Protein AF-A0AAP0HWG1-F1 (afdb_monomer_lite)

Organism: NCBI:txid152371

pLDDT: mean 72.25, std 19.44, range [25.05, 91.0]

Structure (mmCIF, N/CA/C/O backbone):
data_AF-A0AAP0HWG1-F1
#
_entry.id   AF-A0AAP0HWG1-F1
#
loop_
_atom_site.group_PDB
_atom_site.id
_atom_site.type_symbol
_atom_site.label_atom_id
_atom_site.label_alt_id
_atom_site.label_comp_id
_atom_site.label_asym_id
_atom_site.label_entity_id
_atom_site.label_seq_id
_atom_site.pdbx_PDB_ins_code
_atom_site.Cartn_x
_atom_site.Cartn_y
_atom_site.Cartn_z
_atom_site.occupancy
_atom_site.B_iso_or_equiv
_atom_site.auth_seq_id
_atom_site.auth_comp_id
_atom_site.auth_asym_id
_atom_site.auth_atom_id
_atom_site.pdbx_PDB_model_num
ATOM 1 N N . MET A 1 1 ? -5.518 18.482 -43.378 1.00 32.44 1 MET A N 1
ATOM 2 C CA . MET A 1 1 ? -6.848 19.112 -43.244 1.00 32.44 1 MET A CA 1
ATOM 3 C C . MET A 1 1 ? -7.297 18.935 -41.802 1.00 32.44 1 MET A C 1
ATOM 5 O O . MET A 1 1 ? -7.211 17.812 -41.329 1.00 32.44 1 MET A O 1
ATOM 9 N N . SER A 1 2 ? -7.656 20.052 -41.143 1.00 28.44 2 SER A N 1
ATOM 10 C CA . SER A 1 2 ? -8.287 20.212 -39.807 1.00 28.44 2 SER A CA 1
ATOM 11 C C . SER A 1 2 ? -7.604 19.493 -38.631 1.00 28.44 2 SER A C 1
ATOM 13 O O . SER A 1 2 ? -7.698 18.280 -38.532 1.00 28.44 2 SER A O 1
ATOM 15 N N . SER A 1 3 ? -6.875 20.102 -37.688 1.00 30.06 3 SER A N 1
ATOM 16 C CA . SER A 1 3 ? -7.046 21.354 -36.925 1.00 30.06 3 SER A CA 1
ATOM 17 C C . SER A 1 3 ? -8.439 21.543 -36.316 1.00 30.06 3 SER A C 1
ATOM 19 O O . SER A 1 3 ? -9.344 22.074 -36.959 1.00 30.06 3 SER A O 1
ATOM 21 N N . THR A 1 4 ? -8.581 21.191 -35.039 1.00 32.03 4 THR A N 1
ATOM 22 C CA . THR A 1 4 ? -9.574 21.795 -34.142 1.00 32.03 4 THR A CA 1
ATOM 23 C C . THR A 1 4 ? -8.936 21.906 -32.764 1.00 32.03 4 THR A C 1
ATOM 25 O O . THR A 1 4 ? -8.527 20.909 -32.175 1.00 32.03 4 THR A O 1
ATOM 28 N N . GLY A 1 5 ? -8.736 23.145 -32.323 1.00 26.69 5 GLY A N 1
ATOM 29 C CA . GLY A 1 5 ? -8.115 23.470 -31.049 1.00 26.69 5 GLY A CA 1
ATOM 30 C C . GLY A 1 5 ? -9.124 23.540 -29.909 1.00 26.69 5 GLY A C 1
ATOM 31 O O . GLY A 1 5 ? -10.307 23.788 -30.122 1.00 26.69 5 GLY A O 1
ATOM 32 N N . CYS A 1 6 ? -8.608 23.418 -28.690 1.00 27.81 6 CYS A N 1
ATOM 33 C CA . CYS A 1 6 ? -9.186 24.058 -27.517 1.00 27.81 6 CYS A CA 1
ATOM 34 C C . CYS A 1 6 ? -8.194 25.126 -27.062 1.00 27.81 6 CYS A C 1
ATOM 36 O O . CYS A 1 6 ? -7.057 24.822 -26.703 1.00 27.81 6 CYS A O 1
ATOM 38 N N . GLY A 1 7 ? -8.623 26.382 -27.161 1.00 26.72 7 GLY A N 1
ATOM 39 C CA . GLY A 1 7 ? -7.889 27.538 -26.675 1.00 26.72 7 GLY A CA 1
ATOM 40 C C . GLY A 1 7 ? -7.969 27.666 -25.157 1.00 26.72 7 GLY A C 1
ATOM 41 O O . GLY A 1 7 ? -8.932 27.239 -24.524 1.00 26.72 7 GLY A O 1
ATOM 42 N N . GLY A 1 8 ? -6.953 28.313 -24.597 1.00 27.55 8 GLY A N 1
ATOM 43 C CA . GLY A 1 8 ? -6.927 28.766 -23.217 1.00 27.55 8 GLY A CA 1
ATOM 44 C C . GLY A 1 8 ? -5.897 29.877 -23.059 1.00 27.55 8 GLY A C 1
ATOM 45 O O . GLY A 1 8 ? -4.712 29.593 -22.975 1.00 27.55 8 GLY A O 1
ATOM 46 N N . GLY A 1 9 ? -6.391 31.120 -23.067 1.00 26.33 9 GLY A N 1
ATOM 47 C CA . GLY A 1 9 ? -5.898 32.266 -22.292 1.00 26.33 9 GLY A CA 1
ATOM 48 C C . GLY A 1 9 ? -4.435 32.685 -22.440 1.00 26.33 9 GLY A C 1
ATOM 49 O O . GLY A 1 9 ? -3.542 32.085 -21.855 1.00 26.33 9 GLY A O 1
ATOM 50 N N . GLY A 1 10 ? -4.215 33.804 -23.131 1.00 27.45 10 GLY A N 1
ATOM 51 C CA . GLY A 1 10 ? -2.968 34.558 -23.041 1.00 27.45 10 GLY A CA 1
ATOM 52 C C . GLY A 1 10 ? -2.818 35.327 -21.723 1.00 27.45 10 GLY A C 1
ATOM 53 O O . GLY A 1 10 ? -3.787 35.562 -21.005 1.00 27.45 10 GLY A O 1
ATOM 54 N N . GLY A 1 11 ? -1.588 35.782 -21.479 1.00 26.83 11 GLY A N 1
ATOM 55 C CA . GLY A 1 11 ? -1.265 36.833 -20.514 1.00 26.83 11 GLY A CA 1
ATOM 56 C C . GLY A 1 11 ? -0.217 36.420 -19.484 1.00 26.83 11 GLY A C 1
ATOM 57 O O . GLY A 1 11 ? -0.523 35.695 -18.547 1.00 26.83 11 GLY A O 1
ATOM 58 N N . GLY A 1 12 ? 1.005 36.938 -19.632 1.00 25.05 12 GLY A N 1
ATOM 59 C CA . GLY A 1 12 ? 2.007 36.927 -18.564 1.00 25.05 12 GLY A CA 1
ATOM 60 C C . GLY A 1 12 ? 3.436 36.741 -19.055 1.00 25.05 12 GLY A C 1
ATOM 61 O O . GLY A 1 12 ? 4.010 35.670 -18.896 1.00 25.05 12 GLY A O 1
ATOM 62 N N . GLY A 1 13 ? 4.027 37.788 -19.636 1.00 33.66 13 GLY A N 1
ATOM 63 C CA . GLY A 1 13 ? 5.483 37.893 -19.685 1.00 33.66 13 GLY A CA 1
ATOM 64 C C . GLY A 1 13 ? 6.036 38.012 -18.263 1.00 33.66 13 GLY A C 1
ATOM 65 O O . GLY A 1 13 ? 5.499 38.770 -17.458 1.00 33.66 13 GLY A O 1
ATOM 66 N N . GLY A 1 14 ? 7.097 37.269 -17.951 1.00 27.52 14 GLY A N 1
ATOM 67 C CA . GLY A 1 14 ? 7.774 37.380 -16.662 1.00 27.52 14 GLY A CA 1
ATOM 68 C C . GLY A 1 14 ? 8.779 36.261 -16.413 1.00 27.52 14 GLY A C 1
ATOM 69 O O . GLY A 1 14 ? 8.391 35.160 -16.053 1.00 27.52 14 GLY A O 1
ATOM 70 N N . GLY A 1 15 ? 10.068 36.579 -16.570 1.00 28.84 15 GLY A N 1
ATOM 71 C CA . GLY A 1 15 ? 11.185 35.879 -15.927 1.00 28.84 15 GLY A CA 1
ATOM 72 C C . GLY A 1 15 ? 11.525 34.487 -16.463 1.00 28.84 15 GLY A C 1
ATOM 73 O O . GLY A 1 15 ? 10.947 33.489 -16.046 1.00 28.84 15 GLY A O 1
ATOM 74 N N . GLY A 1 16 ? 12.562 34.404 -17.301 1.00 32.03 16 GLY A N 1
ATOM 75 C CA . GLY A 1 16 ? 13.284 33.155 -17.558 1.00 32.03 16 GLY A CA 1
ATOM 76 C C . GLY A 1 16 ? 14.047 32.712 -16.308 1.00 32.03 16 GLY A C 1
ATOM 77 O O . GLY A 1 16 ? 15.247 32.934 -16.202 1.00 32.03 16 GLY A O 1
ATOM 78 N N . GLY A 1 17 ? 13.335 32.156 -15.332 1.00 35.41 17 GLY A N 1
ATOM 79 C CA . GLY A 1 17 ? 13.920 31.401 -14.234 1.00 35.41 17 GLY A CA 1
ATOM 80 C C . GLY A 1 17 ? 13.911 29.923 -14.599 1.00 35.41 17 GLY A C 1
ATOM 81 O O . GLY A 1 17 ? 12.851 29.381 -14.911 1.00 35.41 17 GLY A O 1
ATOM 82 N N . ASP A 1 18 ? 15.074 29.274 -14.564 1.00 51.12 18 ASP A N 1
ATOM 83 C CA . ASP A 1 18 ? 15.188 27.824 -14.719 1.00 51.12 18 ASP A CA 1
ATOM 84 C C . ASP A 1 18 ? 14.382 27.125 -13.607 1.00 51.12 18 ASP A C 1
ATOM 86 O O . ASP A 1 18 ? 14.825 26.986 -12.466 1.00 51.12 18 ASP A O 1
ATOM 90 N N . GLY A 1 19 ? 13.150 26.724 -13.925 1.00 48.38 19 GLY A N 1
ATOM 91 C CA . GLY A 1 19 ? 12.267 26.010 -13.010 1.00 48.38 19 GLY A CA 1
ATOM 92 C C . GLY A 1 19 ? 12.757 24.581 -12.779 1.00 48.38 19 GLY A C 1
ATOM 93 O O . GLY A 1 19 ? 12.851 23.784 -13.712 1.00 48.38 19 GLY A O 1
ATOM 94 N N . VAL A 1 20 ? 13.049 24.235 -11.525 1.00 52.72 20 VAL A N 1
ATOM 95 C CA . VAL A 1 20 ? 13.543 22.909 -11.130 1.00 52.72 20 VAL A CA 1
ATOM 96 C C . VAL A 1 20 ? 12.402 22.051 -10.581 1.00 52.72 20 VAL A C 1
ATOM 98 O O . VAL A 1 20 ? 11.775 22.407 -9.586 1.00 52.72 20 VAL A O 1
ATOM 101 N N . ALA A 1 21 ? 12.171 20.878 -11.178 1.00 50.50 21 ALA A N 1
ATOM 102 C CA . ALA A 1 21 ? 11.226 19.876 -10.679 1.00 50.50 21 ALA A CA 1
ATOM 103 C C . ALA A 1 21 ? 11.964 18.601 -10.235 1.00 50.50 21 ALA A C 1
ATOM 105 O O . ALA A 1 21 ? 12.745 18.030 -10.992 1.00 50.50 21 ALA A O 1
ATOM 106 N N . VAL A 1 22 ? 11.708 18.123 -9.013 1.00 49.91 22 VAL A N 1
ATOM 107 C CA . VAL A 1 22 ? 12.252 16.855 -8.488 1.00 49.91 22 VAL A CA 1
ATOM 108 C C . VAL A 1 22 ? 11.099 15.865 -8.308 1.00 49.91 22 VAL A C 1
ATOM 110 O O . VAL A 1 22 ? 10.117 16.191 -7.646 1.00 49.91 22 VAL A O 1
ATOM 113 N N . SER A 1 23 ? 11.198 14.656 -8.879 1.00 51.47 23 SER A N 1
ATOM 114 C CA . SER A 1 23 ? 10.157 13.618 -8.763 1.00 51.47 23 SER A CA 1
ATOM 115 C C . SER A 1 23 ? 10.731 12.253 -8.383 1.00 51.47 23 SER A C 1
ATOM 117 O O . SER A 1 23 ? 11.840 11.907 -8.788 1.00 51.47 23 SER A O 1
ATOM 119 N N . ALA A 1 24 ? 9.969 11.476 -7.606 1.00 50.44 24 ALA A N 1
ATOM 120 C CA . ALA A 1 24 ? 10.449 10.234 -6.998 1.00 50.44 24 ALA A CA 1
ATOM 121 C C . ALA A 1 24 ? 10.144 8.947 -7.788 1.00 50.44 24 ALA A C 1
ATOM 123 O O . ALA A 1 24 ? 10.704 7.911 -7.443 1.00 50.44 24 ALA A O 1
ATOM 124 N N . ALA A 1 25 ? 9.292 8.954 -8.821 1.00 47.59 25 ALA A N 1
ATOM 125 C CA . ALA A 1 25 ? 9.003 7.707 -9.553 1.00 47.59 25 ALA A CA 1
ATOM 126 C C . ALA A 1 25 ? 8.235 7.852 -10.875 1.00 47.59 25 ALA A C 1
ATOM 128 O O . ALA A 1 25 ? 8.352 6.978 -11.728 1.00 47.59 25 ALA A O 1
ATOM 129 N N . ALA A 1 26 ? 7.444 8.905 -11.079 1.00 42.53 26 ALA A N 1
ATOM 130 C CA . ALA A 1 26 ? 6.341 8.839 -12.039 1.00 42.53 26 ALA A CA 1
ATOM 131 C C . ALA A 1 26 ? 6.544 9.658 -13.325 1.00 42.53 26 ALA A C 1
ATOM 133 O O . ALA A 1 26 ? 5.581 10.222 -13.822 1.00 42.53 26 ALA A O 1
ATOM 134 N N . SER A 1 27 ? 7.747 9.666 -13.917 1.00 44.81 27 SER A N 1
ATOM 135 C CA . SER A 1 27 ? 8.047 10.222 -15.267 1.00 44.81 27 SER A CA 1
ATOM 136 C C . SER A 1 27 ? 8.753 11.584 -15.357 1.00 44.81 27 SER A C 1
ATOM 138 O O . SER A 1 27 ? 8.777 12.158 -16.442 1.00 44.81 27 SER A O 1
ATOM 140 N N . ALA A 1 28 ? 9.395 12.092 -14.301 1.00 45.09 28 ALA A N 1
ATOM 141 C CA . ALA A 1 28 ? 10.286 13.254 -14.434 1.00 45.09 28 ALA A CA 1
ATOM 142 C C . ALA A 1 28 ? 11.690 12.961 -13.890 1.00 45.09 28 ALA A C 1
ATOM 144 O O . ALA A 1 28 ? 11.840 12.360 -12.824 1.00 45.09 28 ALA A O 1
ATOM 145 N N . ALA A 1 29 ? 12.710 13.377 -14.646 1.00 46.28 29 ALA A N 1
ATOM 146 C CA . ALA A 1 29 ? 14.109 13.294 -14.249 1.00 46.28 29 ALA A CA 1
ATOM 147 C C . ALA A 1 29 ? 14.324 14.041 -12.921 1.00 46.28 29 ALA A C 1
ATOM 149 O O . ALA A 1 29 ? 13.938 15.197 -12.780 1.00 46.28 29 ALA A O 1
ATOM 150 N N . SER A 1 30 ? 14.919 13.369 -11.938 1.00 53.50 30 SER A N 1
ATOM 151 C CA . SER A 1 30 ? 15.377 13.978 -10.687 1.00 53.50 30 SER A CA 1
ATOM 152 C C . SER A 1 30 ? 16.413 15.062 -10.998 1.00 53.50 30 SER A C 1
ATOM 154 O O . SER A 1 30 ? 17.296 14.822 -11.806 1.00 53.50 30 SER A O 1
ATOM 156 N N . VAL A 1 31 ? 16.350 16.251 -10.399 1.00 54.19 31 VAL A N 1
ATOM 157 C CA . VAL A 1 31 ? 17.323 17.328 -10.674 1.00 54.19 31 VAL A CA 1
ATOM 158 C C . VAL A 1 31 ? 18.454 17.322 -9.652 1.00 54.19 31 VAL A C 1
ATOM 160 O O . VAL A 1 31 ? 18.232 17.104 -8.460 1.00 54.19 31 VAL A O 1
ATOM 163 N N . ASN A 1 32 ? 19.687 17.523 -10.118 1.00 48.22 32 ASN A N 1
ATOM 164 C CA . ASN A 1 32 ? 20.869 17.538 -9.268 1.00 48.22 32 ASN A CA 1
ATOM 165 C C . ASN A 1 32 ? 20.942 18.887 -8.539 1.00 48.22 32 ASN A C 1
ATOM 167 O O . ASN A 1 32 ? 20.938 19.950 -9.159 1.00 48.22 32 ASN A O 1
ATOM 171 N N . ARG A 1 33 ? 21.021 18.823 -7.205 1.00 42.00 33 ARG A N 1
ATOM 172 C CA . ARG A 1 33 ? 20.987 19.977 -6.296 1.00 42.00 33 ARG A CA 1
ATOM 173 C C . ARG A 1 33 ? 22.123 20.979 -6.532 1.00 42.00 33 ARG A C 1
ATOM 175 O O . ARG A 1 33 ? 21.968 22.139 -6.182 1.00 42.00 33 ARG A O 1
ATOM 182 N N . TRP A 1 34 ? 23.239 20.548 -7.119 1.00 42.03 34 TRP A N 1
ATOM 183 C CA . TRP A 1 34 ? 24.440 21.376 -7.277 1.00 42.03 34 TRP A CA 1
ATOM 184 C C . TRP A 1 34 ? 24.515 22.141 -8.596 1.00 42.03 34 TRP A C 1
ATOM 186 O O . TRP A 1 34 ? 25.191 23.159 -8.668 1.00 42.03 34 TRP A O 1
ATOM 196 N N . ASN A 1 35 ? 23.857 21.653 -9.648 1.00 48.66 35 ASN A N 1
ATOM 197 C CA . ASN A 1 35 ? 23.962 22.248 -10.982 1.00 48.66 35 ASN A CA 1
ATOM 198 C C . ASN A 1 35 ? 22.606 22.550 -11.633 1.00 48.66 35 ASN A C 1
ATOM 200 O O . ASN A 1 35 ? 22.585 22.998 -12.775 1.00 48.66 35 ASN A O 1
ATOM 204 N N . GLY A 1 36 ? 21.489 22.270 -10.950 1.00 49.12 36 GLY A N 1
ATOM 205 C CA . GLY A 1 36 ? 20.140 22.531 -11.459 1.00 49.12 36 GLY A CA 1
ATOM 206 C C . GLY A 1 36 ? 19.750 21.682 -12.673 1.00 49.12 36 GLY A C 1
ATOM 207 O O . GLY A 1 36 ? 18.695 21.908 -13.259 1.00 49.12 36 GLY A O 1
ATOM 208 N N . ARG A 1 37 ? 20.562 20.686 -13.066 1.00 51.84 37 ARG A N 1
ATOM 209 C CA . ARG A 1 37 ? 20.327 19.892 -14.281 1.00 51.84 37 ARG A CA 1
ATOM 210 C C . ARG A 1 37 ? 19.547 18.605 -13.994 1.00 51.84 37 ARG A C 1
ATOM 212 O O . ARG A 1 37 ? 19.846 17.920 -13.009 1.00 51.84 37 ARG A O 1
ATOM 219 N N . PRO A 1 38 ? 18.598 18.223 -14.868 1.00 52.47 38 PRO A N 1
ATOM 220 C CA . PRO A 1 38 ? 17.900 16.946 -14.770 1.00 52.47 38 PRO A CA 1
ATOM 221 C C . PRO A 1 38 ? 18.874 15.774 -14.975 1.00 52.47 38 PRO A C 1
ATOM 223 O O . PRO A 1 38 ? 19.583 15.697 -15.980 1.00 52.47 38 PRO A O 1
ATOM 226 N N . TYR A 1 39 ? 18.899 14.847 -14.019 1.00 55.47 39 TYR A N 1
ATOM 227 C CA . TYR A 1 39 ? 19.618 13.578 -14.074 1.00 55.47 39 TYR A CA 1
ATOM 228 C C . TYR A 1 39 ? 18.648 12.400 -13.960 1.00 55.47 39 TYR A C 1
ATOM 230 O O . TYR A 1 39 ? 17.625 12.448 -13.275 1.00 55.47 39 TYR A O 1
ATOM 238 N N . SER A 1 40 ? 18.982 11.292 -14.614 1.00 52.78 40 SER A N 1
ATOM 239 C CA . SER A 1 40 ? 18.278 10.035 -14.382 1.00 52.78 40 SER A CA 1
ATOM 240 C C . SER A 1 40 ? 18.927 9.311 -13.210 1.00 52.78 40 SER A C 1
ATOM 242 O O . SER A 1 40 ? 20.038 8.797 -13.342 1.00 52.78 40 SER A O 1
ATOM 244 N N . GLN A 1 41 ? 18.228 9.227 -12.077 1.00 59.38 41 GLN A N 1
ATOM 245 C CA . GLN A 1 41 ? 18.652 8.382 -10.963 1.00 59.38 41 GLN A CA 1
ATOM 246 C C . GLN A 1 41 ? 18.696 6.910 -11.400 1.00 59.38 41 GLN A C 1
ATOM 248 O O . GLN A 1 41 ? 17.752 6.419 -12.015 1.00 59.38 41 GLN A O 1
ATOM 253 N N . THR A 1 42 ? 19.771 6.192 -11.084 1.00 55.19 42 THR A N 1
ATOM 254 C CA . THR A 1 42 ? 19.965 4.773 -11.454 1.00 55.19 42 THR A CA 1
ATOM 255 C C . THR A 1 42 ? 18.930 3.846 -10.816 1.00 55.19 42 THR A C 1
ATOM 257 O O . THR A 1 42 ? 18.700 2.742 -11.294 1.00 55.19 42 THR A O 1
ATOM 260 N N . TYR A 1 43 ? 18.278 4.305 -9.751 1.00 56.91 43 TYR A N 1
ATOM 261 C CA . TYR A 1 43 ? 17.444 3.483 -8.895 1.00 56.91 43 TYR A CA 1
ATOM 262 C C . TYR A 1 43 ? 15.981 3.919 -8.910 1.00 56.91 43 TYR A C 1
ATOM 264 O O . TYR A 1 43 ? 15.650 5.091 -9.114 1.00 56.91 43 TYR A O 1
ATOM 272 N N . HIS A 1 44 ? 15.101 2.957 -8.659 1.00 59.03 44 HIS A N 1
ATOM 273 C CA . HIS A 1 44 ? 13.692 3.181 -8.376 1.00 59.03 44 HIS A CA 1
ATOM 274 C C . HIS A 1 44 ? 13.221 2.231 -7.278 1.00 59.03 44 HIS A C 1
ATOM 276 O O . HIS A 1 44 ? 13.838 1.195 -7.028 1.00 59.03 44 HIS A O 1
ATOM 282 N N . LYS A 1 45 ? 12.146 2.606 -6.584 1.00 61.78 45 LYS A N 1
ATOM 283 C CA . LYS A 1 45 ? 11.518 1.728 -5.598 1.00 61.78 45 LYS A CA 1
ATOM 284 C C . LYS A 1 45 ? 10.634 0.735 -6.340 1.00 61.78 45 LYS A C 1
ATOM 286 O O . LYS A 1 45 ? 9.737 1.150 -7.067 1.00 61.78 45 LYS A O 1
ATOM 291 N N . ILE A 1 46 ? 10.900 -0.549 -6.147 1.00 59.00 46 ILE A N 1
ATOM 292 C CA . ILE A 1 46 ? 10.102 -1.648 -6.685 1.00 59.00 46 ILE A CA 1
ATOM 293 C C . ILE A 1 46 ? 9.656 -2.520 -5.515 1.00 59.00 46 ILE A C 1
ATOM 295 O O . ILE A 1 46 ? 10.422 -2.741 -4.576 1.00 59.00 46 ILE A O 1
ATOM 299 N N . SER A 1 47 ? 8.430 -3.040 -5.573 1.00 57.44 47 SER A N 1
ATOM 300 C CA . SER A 1 47 ? 8.027 -4.132 -4.686 1.00 57.44 47 SER A CA 1
ATOM 301 C C . SER A 1 47 ? 8.775 -5.402 -5.080 1.00 57.44 47 SER A C 1
ATOM 303 O O . SER A 1 47 ? 8.587 -5.927 -6.176 1.00 57.44 47 SER A O 1
ATOM 305 N N . HIS A 1 48 ? 9.654 -5.873 -4.205 1.00 64.06 48 HIS A N 1
ATOM 306 C CA . HIS A 1 48 ? 10.392 -7.110 -4.382 1.00 64.06 48 HIS A CA 1
ATOM 307 C C . HIS A 1 48 ? 9.865 -8.164 -3.407 1.00 64.06 48 HIS A C 1
ATOM 309 O O . HIS A 1 48 ? 9.816 -7.952 -2.187 1.00 64.06 48 HIS A O 1
ATOM 315 N N . LYS A 1 49 ? 9.471 -9.313 -3.960 1.00 52.09 49 LYS A N 1
ATOM 316 C CA . LYS A 1 49 ? 9.131 -10.516 -3.204 1.00 52.09 49 LYS A CA 1
ATOM 317 C C . LYS A 1 49 ? 10.424 -11.157 -2.698 1.00 52.09 49 LYS A C 1
ATOM 319 O O . LYS A 1 49 ? 11.276 -11.535 -3.497 1.00 52.09 49 LYS A O 1
ATOM 324 N N . ARG A 1 50 ? 10.584 -11.264 -1.376 1.00 56.75 50 ARG A N 1
ATOM 325 C CA . ARG A 1 50 ? 11.704 -12.010 -0.784 1.00 56.75 50 ARG A CA 1
ATOM 326 C C . ARG A 1 50 ? 11.480 -13.510 -0.972 1.00 56.75 50 ARG A C 1
ATOM 328 O O . ARG A 1 50 ? 10.390 -14.005 -0.711 1.00 56.75 50 ARG A O 1
ATOM 335 N N . THR A 1 51 ? 12.527 -14.232 -1.362 1.00 54.56 51 THR A N 1
ATOM 336 C CA . THR A 1 51 ? 12.496 -15.698 -1.523 1.00 54.56 51 THR A CA 1
ATOM 337 C C . THR A 1 51 ? 12.270 -16.419 -0.193 1.00 54.56 51 THR A C 1
ATOM 339 O O . THR A 1 51 ? 11.652 -17.473 -0.155 1.00 54.56 51 THR A O 1
ATOM 342 N N . THR A 1 52 ? 12.754 -15.840 0.910 1.00 55.31 52 THR A N 1
ATOM 343 C CA . THR A 1 52 ? 12.736 -16.462 2.243 1.00 55.31 52 THR A CA 1
ATOM 344 C C . THR A 1 52 ? 11.550 -16.054 3.102 1.00 55.31 52 THR A C 1
ATOM 346 O O . THR A 1 52 ? 11.171 -16.797 4.001 1.00 55.31 52 THR A O 1
ATOM 349 N N . LEU A 1 53 ? 10.976 -14.872 2.859 1.00 61.88 53 LEU A N 1
ATOM 350 C CA . LEU A 1 53 ? 9.869 -14.358 3.649 1.00 61.88 53 LEU A CA 1
ATOM 351 C C . LEU A 1 53 ? 8.692 -13.998 2.749 1.00 61.88 53 LEU A C 1
ATOM 353 O O . LEU A 1 53 ? 8.866 -13.218 1.811 1.00 61.88 53 LEU A O 1
ATOM 357 N N . PRO A 1 54 ? 7.481 -14.461 3.091 1.00 61.16 54 PRO A N 1
ATOM 358 C CA . PRO A 1 54 ? 6.263 -14.185 2.345 1.00 61.16 54 PRO A CA 1
ATOM 359 C C . PRO A 1 54 ? 5.823 -12.703 2.345 1.00 61.16 54 PRO A C 1
ATOM 361 O O . PRO A 1 54 ? 4.693 -12.397 1.984 1.00 61.16 54 PRO A O 1
ATOM 364 N N . ILE A 1 55 ? 6.669 -11.750 2.725 1.00 66.88 55 ILE A N 1
ATOM 365 C CA . ILE A 1 55 ? 6.278 -10.354 2.928 1.00 66.88 55 ILE A CA 1
ATOM 366 C C . ILE A 1 55 ? 6.789 -9.511 1.752 1.00 66.88 55 ILE A C 1
ATOM 368 O O . ILE A 1 55 ? 8.006 -9.494 1.517 1.00 66.88 55 ILE A O 1
ATOM 372 N N . PRO A 1 56 ? 5.907 -8.796 1.022 1.00 64.00 56 PRO A N 1
ATOM 373 C CA . PRO A 1 56 ? 6.344 -7.870 -0.013 1.00 64.00 56 PRO A CA 1
ATOM 374 C C . PRO A 1 56 ? 7.168 -6.754 0.632 1.00 64.00 56 PRO A C 1
ATOM 376 O O . PRO A 1 56 ? 6.768 -6.154 1.629 1.00 64.00 56 PRO A O 1
ATOM 379 N N . SER A 1 57 ? 8.350 -6.489 0.083 1.00 71.44 57 SER A N 1
ATOM 380 C CA . SER A 1 57 ? 9.225 -5.424 0.571 1.00 71.44 57 SER A CA 1
ATOM 381 C C . SER A 1 57 ? 9.519 -4.437 -0.541 1.00 71.44 57 SER A C 1
ATOM 383 O O . SER A 1 57 ? 9.917 -4.829 -1.633 1.00 71.44 57 SER A O 1
ATOM 385 N N . LEU A 1 58 ? 9.343 -3.148 -0.267 1.00 76.25 58 LEU A N 1
ATOM 386 C CA . LEU A 1 58 ? 9.734 -2.095 -1.197 1.00 76.25 58 LEU A CA 1
ATOM 387 C C . LEU A 1 58 ? 11.253 -1.924 -1.131 1.00 76.25 58 LEU A C 1
ATOM 389 O O . LEU A 1 58 ? 11.778 -1.347 -0.178 1.00 76.25 58 LEU A O 1
ATOM 393 N N . VAL A 1 59 ? 11.952 -2.434 -2.143 1.00 75.62 59 VAL A N 1
ATOM 394 C CA . VAL A 1 59 ? 13.413 -2.384 -2.250 1.00 75.62 59 VAL A CA 1
ATOM 395 C C . VAL A 1 59 ? 13.809 -1.388 -3.335 1.00 75.62 59 VAL A C 1
ATOM 397 O O . VAL A 1 59 ? 13.143 -1.232 -4.361 1.00 75.62 59 VAL A O 1
ATOM 400 N N . VAL A 1 60 ? 14.900 -0.670 -3.089 1.00 76.69 60 VAL A N 1
ATOM 401 C CA . VAL A 1 60 ? 15.514 0.209 -4.082 1.00 76.69 60 VAL A CA 1
ATOM 402 C C . VAL A 1 60 ? 16.315 -0.667 -5.044 1.00 76.69 60 VAL A C 1
ATOM 404 O O . VAL A 1 60 ? 17.310 -1.262 -4.646 1.00 76.69 60 VAL A O 1
ATOM 407 N N . SER A 1 61 ? 15.860 -0.762 -6.291 1.00 78.38 61 SER A N 1
ATOM 408 C CA . SER A 1 61 ? 16.430 -1.631 -7.327 1.00 78.38 61 SER A CA 1
ATOM 409 C C . SER A 1 61 ? 16.842 -0.809 -8.560 1.00 78.38 61 SER A C 1
ATOM 411 O O . SER A 1 61 ? 16.243 0.254 -8.815 1.00 78.38 61 SER A O 1
ATOM 413 N N . PRO A 1 62 ? 17.888 -1.222 -9.306 1.00 80.56 62 PRO A N 1
ATOM 414 C CA . PRO A 1 62 ? 18.279 -0.557 -10.546 1.00 80.56 62 PRO A CA 1
ATOM 415 C C . PRO A 1 62 ? 17.123 -0.489 -11.554 1.00 80.56 62 PRO A C 1
ATOM 417 O O . PRO A 1 62 ? 16.243 -1.346 -11.596 1.00 80.56 62 PRO A O 1
ATOM 420 N N . ILE A 1 63 ? 17.093 0.574 -12.358 1.00 83.62 63 ILE A N 1
ATOM 421 C CA . ILE A 1 63 ? 16.109 0.743 -13.437 1.00 83.62 63 ILE A CA 1
ATOM 422 C C . ILE A 1 63 ? 16.393 -0.200 -14.613 1.00 83.62 63 ILE A C 1
ATOM 424 O O . ILE A 1 63 ? 17.543 -0.482 -14.927 1.00 83.62 63 ILE A O 1
ATOM 428 N N . SER A 1 64 ? 15.342 -0.621 -15.319 1.00 87.25 64 SER A N 1
ATOM 429 C CA . SER A 1 64 ? 15.483 -1.298 -16.618 1.00 87.25 64 SER A CA 1
ATOM 430 C C . SER A 1 64 ? 15.940 -0.333 -17.721 1.00 87.25 64 SER A C 1
ATOM 432 O O . SER A 1 64 ? 15.648 0.870 -17.640 1.00 87.25 64 SER A O 1
ATOM 434 N N . LYS A 1 65 ? 16.491 -0.862 -18.817 1.00 88.06 65 LYS A N 1
ATOM 435 C CA . LYS A 1 65 ? 16.838 -0.099 -20.027 1.00 88.06 65 LYS A CA 1
ATOM 436 C C . LYS A 1 65 ? 15.632 0.650 -20.601 1.00 88.06 65 LYS A C 1
ATOM 438 O O . LYS A 1 65 ? 15.751 1.838 -20.902 1.00 88.06 65 LYS A O 1
ATOM 443 N N . ALA A 1 66 ? 14.457 0.016 -20.660 1.00 86.31 66 ALA A N 1
ATOM 444 C CA . ALA A 1 66 ? 13.219 0.647 -21.127 1.00 86.31 66 ALA A CA 1
ATOM 445 C C . ALA A 1 66 ? 12.852 1.898 -20.303 1.00 86.31 66 ALA A C 1
ATOM 447 O O . ALA A 1 66 ? 12.620 2.980 -20.846 1.00 86.31 66 ALA A O 1
ATOM 448 N N . ARG A 1 67 ? 12.889 1.796 -18.968 1.00 83.88 67 ARG A N 1
ATOM 449 C CA . ARG A 1 67 ? 12.659 2.934 -18.053 1.00 83.88 67 ARG A CA 1
ATOM 450 C C . ARG A 1 67 ? 13.715 4.030 -18.193 1.00 83.88 67 ARG A C 1
ATOM 452 O O . ARG A 1 67 ? 13.378 5.212 -18.141 1.00 83.88 67 ARG A O 1
ATOM 459 N N . ALA A 1 68 ? 14.982 3.663 -18.369 1.00 84.38 68 ALA A N 1
ATOM 460 C CA . ALA A 1 68 ? 16.056 4.620 -18.615 1.00 84.38 68 ALA A CA 1
ATOM 461 C C . ALA A 1 68 ? 15.837 5.396 -19.924 1.00 84.38 68 ALA A C 1
ATOM 463 O O . ALA A 1 68 ? 16.006 6.618 -19.950 1.00 84.38 68 ALA A O 1
ATOM 464 N N . LEU A 1 69 ? 15.402 4.703 -20.981 1.00 85.50 69 LEU A N 1
ATOM 465 C CA . LEU A 1 69 ? 15.074 5.309 -22.265 1.00 85.50 69 LEU A CA 1
ATOM 466 C C . LEU A 1 69 ? 13.866 6.249 -22.152 1.00 85.50 69 LEU A C 1
ATOM 468 O O . LEU A 1 69 ? 13.934 7.384 -22.627 1.00 85.50 69 LEU A O 1
ATOM 472 N N . GLN A 1 70 ? 12.813 5.828 -21.440 1.00 84.94 70 GLN A N 1
ATOM 473 C CA . GLN A 1 70 ? 11.635 6.655 -21.161 1.00 84.94 70 GLN A CA 1
ATOM 474 C C . GLN A 1 70 ? 12.026 7.970 -20.470 1.00 84.94 70 GLN A C 1
ATOM 476 O O . GLN A 1 70 ? 11.551 9.036 -20.856 1.00 84.94 70 GLN A O 1
ATOM 481 N N . ARG A 1 71 ? 12.935 7.913 -19.486 1.00 81.00 71 ARG A N 1
ATOM 482 C CA . ARG A 1 71 ? 13.446 9.100 -18.780 1.00 81.00 71 ARG A CA 1
ATOM 483 C C . ARG A 1 71 ? 14.242 10.025 -19.696 1.00 81.00 71 ARG A C 1
ATOM 485 O O . ARG A 1 71 ? 14.025 11.232 -19.648 1.00 81.00 71 ARG A O 1
ATOM 492 N N . SER A 1 72 ? 15.115 9.486 -20.552 1.00 81.94 72 SER A N 1
ATOM 493 C CA . SER A 1 72 ? 15.811 10.311 -21.552 1.00 81.94 72 SER A CA 1
ATOM 494 C C . SER A 1 72 ? 14.857 10.919 -22.582 1.00 81.94 72 SER A C 1
ATOM 496 O O . SER A 1 72 ? 15.076 12.050 -23.005 1.00 81.94 72 SER A O 1
ATOM 498 N N . GLY A 1 73 ? 13.767 10.225 -22.925 1.00 81.25 73 GLY A N 1
ATOM 499 C CA . GLY A 1 73 ? 12.753 10.718 -23.858 1.00 81.25 73 GLY A CA 1
ATOM 500 C C . GLY A 1 73 ? 12.007 11.961 -23.363 1.00 81.25 73 GLY A C 1
ATOM 501 O O . GLY A 1 73 ? 11.556 12.763 -24.174 1.00 81.25 73 GLY A O 1
ATOM 502 N N . VAL A 1 74 ? 11.924 12.182 -22.045 1.00 77.94 74 VAL A N 1
ATOM 503 C CA . VAL A 1 74 ? 11.298 13.392 -21.476 1.00 77.94 74 VAL A CA 1
ATOM 504 C C . VAL A 1 74 ? 12.072 14.655 -21.854 1.00 77.94 74 VAL A C 1
ATOM 506 O O . VAL A 1 74 ? 11.457 15.678 -22.145 1.00 77.94 74 VAL A O 1
ATOM 509 N N . ALA A 1 75 ? 13.405 14.579 -21.903 1.00 77.25 75 ALA A N 1
ATOM 510 C CA . ALA A 1 75 ? 14.253 15.723 -22.228 1.00 77.25 75 ALA A CA 1
ATOM 511 C C . ALA A 1 75 ? 14.086 16.197 -23.683 1.00 77.25 75 ALA A C 1
ATOM 513 O O . ALA A 1 75 ? 14.393 17.345 -23.975 1.00 77.25 75 ALA A O 1
ATOM 514 N N . GLY A 1 76 ? 13.594 15.338 -24.582 1.00 79.06 76 GLY A N 1
ATOM 515 C CA . GLY A 1 76 ? 13.446 15.632 -26.011 1.00 79.06 76 GLY A CA 1
ATOM 516 C C . GLY A 1 76 ? 12.030 15.990 -26.471 1.00 79.06 76 GLY A C 1
ATOM 517 O O . GLY A 1 76 ? 11.790 15.988 -27.672 1.00 79.06 76 GLY A O 1
ATOM 518 N N . ARG A 1 77 ? 11.070 16.241 -25.564 1.00 81.19 77 ARG A N 1
ATOM 519 C CA . ARG A 1 77 ? 9.647 16.423 -25.939 1.00 81.19 77 ARG A CA 1
ATOM 520 C C . ARG A 1 77 ? 9.344 17.721 -26.688 1.00 81.19 77 ARG A C 1
ATOM 522 O O . ARG A 1 77 ? 8.437 17.740 -27.510 1.00 81.19 77 ARG A O 1
ATOM 529 N N . THR A 1 78 ? 10.056 18.797 -26.374 1.00 83.06 78 THR A N 1
ATOM 530 C CA . THR A 1 78 ? 9.803 20.140 -26.924 1.00 83.06 78 THR A CA 1
ATOM 531 C C . THR A 1 78 ? 10.937 20.626 -27.810 1.00 83.06 78 THR A C 1
ATOM 533 O O . THR A 1 78 ? 10.689 21.230 -28.848 1.00 83.06 78 THR A O 1
ATOM 536 N N . GLN A 1 79 ? 12.182 20.381 -27.407 1.00 82.12 79 GLN A N 1
ATOM 537 C CA . GLN A 1 79 ? 13.393 20.800 -28.111 1.00 82.12 79 GLN A CA 1
ATOM 538 C C . GLN A 1 79 ? 14.499 19.754 -27.891 1.00 82.12 79 GLN A C 1
ATOM 540 O O . GLN A 1 79 ? 14.370 18.931 -26.979 1.00 82.12 79 GLN A O 1
ATOM 545 N N . PRO A 1 80 ? 15.588 19.762 -28.686 1.00 86.19 80 PRO A N 1
ATOM 546 C CA . PRO A 1 80 ? 16.737 18.894 -28.445 1.00 86.19 80 PRO A CA 1
ATOM 547 C C . PRO A 1 80 ? 17.289 19.076 -27.023 1.00 86.19 80 PRO A C 1
ATOM 549 O O . PRO A 1 80 ? 17.893 20.096 -26.696 1.00 86.19 80 PRO A O 1
ATOM 552 N N . GLY A 1 81 ? 17.071 18.077 -26.168 1.00 82.62 81 GLY A N 1
ATOM 553 C CA . GLY A 1 81 ? 17.513 18.081 -24.775 1.00 82.62 81 GLY A CA 1
ATOM 554 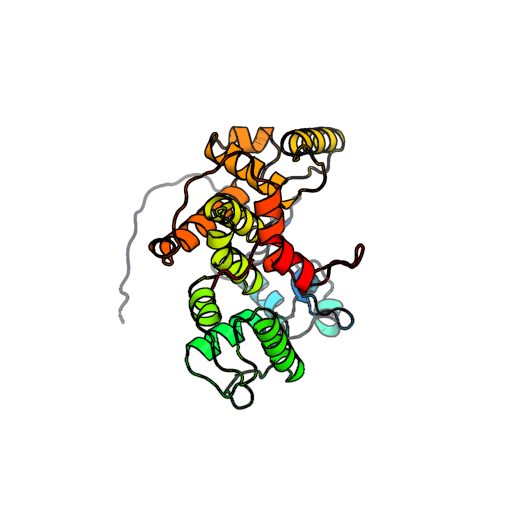C C . GLY A 1 81 ? 18.650 17.103 -24.505 1.00 82.62 81 GLY A C 1
ATOM 555 O O . GLY A 1 81 ? 18.922 16.188 -25.281 1.00 82.62 81 GLY A O 1
ATOM 556 N N . LYS A 1 82 ? 19.320 17.286 -23.364 1.00 83.00 82 LYS A N 1
ATOM 557 C CA . LYS A 1 82 ? 20.394 16.403 -22.885 1.00 83.00 82 LYS A CA 1
ATOM 558 C C . LYS A 1 82 ? 19.942 15.687 -21.616 1.00 83.00 82 LYS A C 1
ATOM 560 O O . LYS A 1 82 ? 19.381 16.312 -20.721 1.00 83.00 82 LYS A O 1
ATOM 565 N N . CYS A 1 83 ? 20.225 14.389 -21.520 1.00 79.62 83 CYS A N 1
ATOM 566 C CA . CYS A 1 83 ? 19.952 13.582 -20.332 1.00 79.62 83 CYS A CA 1
ATOM 567 C C . CYS A 1 83 ? 21.268 13.093 -19.723 1.00 79.62 83 CYS A C 1
ATOM 569 O O . CYS A 1 83 ? 22.014 12.363 -20.371 1.00 79.62 83 CYS A O 1
ATOM 571 N N . PHE A 1 84 ? 21.527 13.440 -18.462 1.00 82.19 84 PHE A N 1
ATOM 572 C CA . PHE A 1 84 ? 22.699 12.957 -17.732 1.00 82.19 84 PHE A CA 1
ATOM 573 C C . PHE A 1 84 ? 22.359 11.661 -16.981 1.00 82.19 84 PHE A C 1
ATOM 575 O O . PHE A 1 84 ? 21.447 11.631 -16.150 1.00 82.19 84 PHE A O 1
ATOM 582 N N . ARG A 1 85 ? 23.080 10.577 -17.284 1.00 81.50 85 ARG A N 1
ATOM 583 C CA . ARG A 1 85 ? 22.953 9.265 -16.628 1.00 81.50 85 ARG A CA 1
ATOM 584 C C . ARG A 1 85 ? 24.090 9.106 -15.617 1.00 81.50 85 ARG A C 1
ATOM 586 O O . ARG A 1 85 ? 25.245 9.293 -15.976 1.00 81.50 85 ARG A O 1
ATOM 593 N N . LEU A 1 86 ? 23.773 8.786 -14.361 1.00 84.12 86 LEU A N 1
ATOM 594 C CA . LEU A 1 86 ? 24.765 8.627 -13.281 1.00 84.12 86 LEU A CA 1
ATOM 595 C C . LEU A 1 86 ? 25.279 7.178 -13.164 1.00 84.12 86 LEU A C 1
ATOM 597 O O . LEU A 1 86 ? 25.411 6.642 -12.067 1.00 84.12 86 LEU A O 1
ATOM 601 N N . TYR A 1 87 ? 25.501 6.521 -14.297 1.00 83.06 87 TYR A N 1
ATOM 602 C CA . TYR A 1 87 ? 26.003 5.150 -14.392 1.00 83.06 87 TYR A CA 1
ATOM 603 C C . TYR A 1 87 ? 26.824 4.994 -15.672 1.00 83.06 87 TYR A C 1
ATOM 605 O O . TYR A 1 87 ? 26.678 5.784 -16.607 1.00 83.06 87 TYR A O 1
ATOM 613 N N . THR A 1 88 ? 27.700 3.990 -15.704 1.00 88.75 88 THR A N 1
ATOM 614 C CA . THR A 1 88 ? 28.563 3.739 -16.864 1.00 88.75 88 THR A CA 1
ATOM 615 C C . THR A 1 88 ? 27.772 3.142 -18.029 1.00 88.75 88 THR A C 1
ATOM 617 O O . THR A 1 88 ? 26.727 2.518 -17.836 1.00 88.75 88 THR A O 1
ATOM 620 N N . GLU A 1 89 ? 28.277 3.307 -19.251 1.00 86.69 89 GLU A N 1
ATOM 621 C CA . GLU A 1 89 ? 27.692 2.671 -20.438 1.00 86.69 89 GLU A CA 1
ATOM 622 C C . GLU A 1 89 ? 27.708 1.140 -20.330 1.00 86.69 89 GLU A C 1
ATOM 624 O O . GLU A 1 89 ? 26.737 0.481 -20.697 1.00 86.69 89 GLU A O 1
ATOM 629 N N . ARG A 1 90 ? 28.764 0.584 -19.726 1.00 88.44 90 ARG A N 1
ATOM 630 C CA . ARG A 1 90 ? 28.863 -0.848 -19.444 1.00 88.44 90 ARG A CA 1
ATOM 631 C C . ARG A 1 90 ? 27.707 -1.330 -18.570 1.00 88.44 90 ARG A C 1
ATOM 633 O O . ARG A 1 90 ? 27.016 -2.266 -18.941 1.00 88.44 90 ARG A O 1
ATOM 640 N N . THR A 1 91 ? 27.422 -0.631 -17.472 1.00 86.06 91 THR A N 1
ATOM 641 C CA . THR A 1 91 ? 26.290 -0.950 -16.588 1.00 86.06 91 THR A CA 1
ATOM 642 C C . THR A 1 91 ? 24.947 -0.881 -17.329 1.00 86.06 91 THR A C 1
ATOM 644 O O . THR A 1 91 ? 24.068 -1.706 -17.099 1.00 86.06 91 THR A O 1
ATOM 647 N N . PHE A 1 92 ? 24.774 0.067 -18.258 1.00 86.12 92 PHE A N 1
ATOM 648 C CA . PHE A 1 92 ? 23.558 0.156 -19.075 1.00 86.12 92 PHE A CA 1
ATOM 649 C C . PHE A 1 92 ? 23.384 -1.035 -20.024 1.00 86.12 92 PHE A C 1
ATOM 651 O O . PHE A 1 92 ? 22.257 -1.476 -20.239 1.00 86.12 92 PHE A O 1
ATOM 658 N N . ASN A 1 93 ? 24.475 -1.543 -20.598 1.00 88.25 93 ASN A N 1
ATOM 659 C CA . ASN A 1 93 ? 24.433 -2.625 -21.577 1.00 88.25 93 ASN A CA 1
ATOM 660 C C . ASN A 1 93 ? 24.425 -4.015 -20.926 1.00 88.25 93 ASN A C 1
ATOM 662 O O . ASN A 1 93 ? 23.632 -4.857 -21.353 1.00 88.25 93 ASN A O 1
ATOM 666 N N . ASP A 1 94 ? 25.224 -4.219 -19.881 1.00 87.38 94 ASP A N 1
ATOM 667 C CA . ASP A 1 94 ? 25.511 -5.542 -19.318 1.00 87.38 94 ASP A CA 1
ATOM 668 C C . ASP A 1 94 ? 24.703 -5.843 -18.044 1.00 87.38 94 ASP A C 1
ATOM 670 O O . ASP A 1 94 ? 24.289 -6.980 -17.836 1.00 87.38 94 ASP A O 1
ATOM 674 N N . GLU A 1 95 ? 24.468 -4.846 -17.181 1.00 84.69 95 GLU A N 1
ATOM 675 C CA . GLU A 1 95 ? 23.904 -5.069 -15.835 1.00 84.69 95 GLU A CA 1
ATOM 676 C C . GLU A 1 95 ? 22.399 -4.765 -15.741 1.00 84.69 95 GLU A C 1
ATOM 678 O O . GLU A 1 95 ? 21.696 -5.348 -14.915 1.00 84.69 95 GLU A O 1
ATOM 683 N N . MET A 1 96 ? 21.879 -3.838 -16.555 1.00 84.38 96 MET A N 1
ATOM 684 C CA . MET A 1 96 ? 20.465 -3.446 -16.497 1.00 84.38 96 MET A CA 1
ATOM 685 C C . MET A 1 96 ? 19.560 -4.427 -17.257 1.00 84.38 96 MET A C 1
ATOM 687 O O . MET A 1 96 ? 19.829 -4.717 -18.427 1.00 84.38 96 MET A O 1
ATOM 691 N N . PRO A 1 97 ? 18.423 -4.857 -16.673 1.00 87.81 97 PRO A N 1
ATOM 692 C CA . PRO A 1 97 ? 17.446 -5.665 -17.393 1.00 87.81 97 PRO A CA 1
ATOM 693 C C . PRO A 1 97 ? 16.799 -4.841 -18.511 1.00 87.81 97 PRO A C 1
ATOM 695 O O . PRO A 1 97 ? 16.610 -3.629 -18.375 1.00 87.81 97 PRO A O 1
ATOM 698 N N . THR A 1 98 ? 16.450 -5.478 -19.629 1.00 88.19 98 THR A N 1
ATOM 699 C CA . THR A 1 98 ? 15.842 -4.786 -20.778 1.00 88.19 98 THR A CA 1
ATOM 700 C C . THR A 1 98 ? 14.505 -4.145 -20.397 1.00 88.19 98 THR A C 1
ATOM 702 O O . THR A 1 98 ? 14.302 -2.951 -20.636 1.00 88.19 98 THR A O 1
ATOM 705 N N . GLU A 1 99 ? 13.647 -4.898 -19.710 1.00 86.81 99 GLU A N 1
ATOM 706 C CA . GLU A 1 99 ? 12.316 -4.483 -19.262 1.00 86.81 99 GLU A CA 1
ATOM 707 C C . GLU A 1 99 ? 12.128 -4.773 -17.767 1.00 86.81 99 GLU A C 1
ATOM 709 O O . GLU A 1 99 ? 12.919 -5.490 -17.156 1.00 86.81 99 GLU A O 1
ATOM 714 N N . THR A 1 100 ? 11.124 -4.152 -17.146 1.00 84.62 100 THR A N 1
ATOM 715 C CA . THR A 1 100 ? 10.756 -4.444 -15.753 1.00 84.62 100 THR A CA 1
ATOM 716 C C . THR A 1 100 ? 9.690 -5.521 -15.713 1.00 84.62 100 THR A C 1
ATOM 718 O O . THR A 1 100 ? 8.683 -5.355 -16.399 1.00 84.62 100 THR A O 1
ATOM 721 N N . ASP A 1 101 ? 9.843 -6.508 -14.829 1.00 84.69 101 ASP A N 1
ATOM 722 C CA . ASP A 1 101 ? 8.807 -7.518 -14.599 1.00 84.69 101 ASP A CA 1
ATOM 723 C C . ASP A 1 101 ? 7.441 -6.871 -14.303 1.00 84.69 101 ASP A C 1
ATOM 725 O O . ASP A 1 101 ? 7.383 -5.816 -13.645 1.00 84.69 101 ASP A O 1
ATOM 729 N N . PRO A 1 102 ? 6.334 -7.483 -14.748 1.00 86.50 102 PRO A N 1
ATOM 730 C CA . PRO A 1 102 ? 4.995 -6.976 -14.488 1.00 86.50 102 PRO A CA 1
ATOM 731 C C . PRO A 1 102 ? 4.668 -6.980 -12.987 1.00 86.50 102 PRO A C 1
ATOM 733 O O . PRO A 1 102 ? 5.269 -7.675 -12.163 1.00 86.50 102 PRO A O 1
ATOM 736 N N . GLU A 1 103 ? 3.711 -6.143 -12.591 1.00 83.19 103 GLU A N 1
ATOM 737 C CA . GLU A 1 103 ? 3.331 -5.987 -11.182 1.00 83.19 103 GLU A CA 1
ATOM 738 C C . GLU A 1 103 ? 2.682 -7.248 -10.602 1.00 83.19 103 GLU A C 1
ATOM 740 O O . GLU A 1 103 ? 2.993 -7.608 -9.469 1.00 83.19 103 GLU A O 1
ATOM 745 N N . ILE A 1 104 ? 1.888 -7.966 -11.403 1.00 85.25 104 ILE A N 1
ATOM 746 C CA . ILE A 1 104 ? 1.182 -9.193 -11.000 1.00 85.25 104 ILE A CA 1
ATOM 747 C C . ILE A 1 104 ? 2.124 -10.306 -10.512 1.00 85.25 104 ILE A C 1
ATOM 749 O O . ILE A 1 104 ? 1.761 -11.095 -9.647 1.00 85.25 104 ILE A O 1
ATOM 753 N N . LEU A 1 105 ? 3.364 -10.344 -11.007 1.00 83.81 105 LEU A N 1
ATOM 754 C CA . LEU A 1 105 ? 4.365 -11.327 -10.583 1.00 83.81 105 LEU A CA 1
ATOM 755 C C . LEU A 1 105 ? 5.063 -10.945 -9.267 1.00 83.81 105 LEU A C 1
ATOM 757 O O . LEU A 1 105 ? 5.747 -11.770 -8.660 1.00 83.81 105 LEU A O 1
ATOM 761 N N . ARG A 1 106 ? 4.918 -9.692 -8.820 1.00 79.81 106 ARG A N 1
ATOM 762 C CA . ARG A 1 106 ? 5.702 -9.111 -7.719 1.00 79.81 106 ARG A CA 1
ATOM 763 C C . ARG A 1 106 ? 4.873 -8.699 -6.506 1.00 79.81 106 ARG A C 1
ATOM 765 O O . ARG A 1 106 ? 5.421 -8.649 -5.403 1.00 79.81 106 ARG A O 1
ATOM 772 N N . SER A 1 107 ? 3.603 -8.347 -6.690 1.00 82.12 107 SER A N 1
ATOM 773 C CA . SER A 1 107 ? 2.716 -7.868 -5.624 1.00 82.12 107 SER A CA 1
ATOM 774 C C . SER A 1 107 ? 1.964 -9.006 -4.920 1.00 82.12 107 SER A C 1
ATOM 776 O O . SER A 1 107 ? 1.994 -10.160 -5.350 1.00 82.12 107 SER A O 1
ATOM 778 N N . ASN A 1 108 ? 1.327 -8.694 -3.782 1.00 83.31 108 ASN A N 1
ATOM 779 C CA . ASN A 1 108 ? 0.383 -9.622 -3.159 1.00 83.31 108 ASN A CA 1
ATOM 780 C C . ASN A 1 108 ? -0.904 -9.658 -3.997 1.00 83.31 108 ASN A C 1
ATOM 782 O O . ASN A 1 108 ? -1.468 -8.612 -4.316 1.00 83.31 108 ASN A O 1
ATOM 786 N N . LEU A 1 109 ? -1.368 -10.860 -4.330 1.00 87.38 109 LEU A N 1
ATOM 787 C CA . LEU A 1 109 ? -2.552 -11.076 -5.155 1.00 87.38 109 LEU A CA 1
ATOM 788 C C . LEU A 1 109 ? -3.852 -11.107 -4.345 1.00 87.38 109 LEU A C 1
ATOM 790 O O . LEU A 1 109 ? -4.911 -11.146 -4.957 1.00 87.38 109 LEU A O 1
ATOM 794 N N . ALA A 1 110 ? -3.811 -11.049 -3.008 1.00 88.50 110 ALA A N 1
ATOM 795 C CA . ALA A 1 110 ? -5.005 -11.134 -2.158 1.00 88.50 110 ALA A CA 1
ATOM 796 C C . ALA A 1 110 ? -6.122 -10.155 -2.577 1.00 88.50 110 ALA A C 1
ATOM 798 O O . ALA A 1 110 ? -7.275 -10.554 -2.732 1.00 88.50 110 ALA A O 1
ATOM 799 N N . ASN A 1 111 ? -5.785 -8.890 -2.850 1.00 88.75 111 ASN A N 1
ATOM 800 C CA . ASN A 1 111 ? -6.767 -7.895 -3.294 1.00 88.75 111 ASN A CA 1
ATOM 801 C C . ASN A 1 111 ? -7.306 -8.176 -4.717 1.00 88.75 111 ASN A C 1
ATOM 803 O O . ASN A 1 111 ? -8.495 -8.014 -4.998 1.00 88.75 111 ASN A O 1
ATOM 807 N N . VAL A 1 112 ? -6.438 -8.654 -5.616 1.00 90.00 112 VAL A N 1
ATOM 808 C CA . VAL A 1 112 ? -6.814 -9.027 -6.990 1.00 90.00 112 VAL A CA 1
ATOM 809 C C . VAL A 1 112 ? -7.757 -10.229 -6.972 1.00 90.00 112 VAL A C 1
ATOM 811 O O . VAL A 1 112 ? -8.811 -10.183 -7.596 1.00 90.00 112 VAL A O 1
ATOM 814 N N . VAL A 1 113 ? -7.424 -11.270 -6.207 1.00 90.69 113 VAL A N 1
ATOM 815 C CA . VAL A 1 113 ? -8.241 -12.481 -6.053 1.00 90.69 113 VAL A CA 1
ATOM 816 C C . VAL A 1 113 ? -9.608 -12.148 -5.461 1.00 90.69 113 VAL A C 1
ATOM 818 O O . VAL A 1 113 ? -10.618 -12.613 -5.987 1.00 90.69 113 VAL A O 1
ATOM 821 N N . LEU A 1 114 ? -9.667 -11.296 -4.432 1.00 91.00 114 LEU A N 1
ATOM 822 C CA . LEU A 1 114 ? -10.934 -10.841 -3.854 1.00 91.00 114 LEU A CA 1
ATOM 823 C C . LEU A 1 114 ? -11.804 -10.117 -4.895 1.00 91.00 114 LEU A C 1
ATOM 825 O O . LEU A 1 114 ? -13.002 -10.377 -5.001 1.00 91.00 114 LEU A O 1
ATOM 829 N N . THR A 1 115 ? -11.190 -9.251 -5.703 1.00 90.62 115 THR A N 1
ATOM 830 C CA . THR A 1 115 ? -11.881 -8.520 -6.774 1.00 90.62 115 THR A CA 1
ATOM 831 C C . THR A 1 115 ? -12.373 -9.459 -7.882 1.00 90.62 115 THR A C 1
ATOM 833 O O . THR A 1 115 ? -13.515 -9.337 -8.322 1.00 90.62 115 THR A O 1
ATOM 836 N N . LEU A 1 116 ? -11.558 -10.431 -8.304 1.00 90.88 116 LEU A N 1
ATOM 837 C CA . LEU A 1 116 ? -11.929 -11.428 -9.317 1.00 90.88 116 LEU A CA 1
ATOM 838 C C . LEU A 1 116 ? -13.076 -12.328 -8.841 1.00 90.88 116 LEU A C 1
ATOM 840 O O . LEU A 1 116 ? -14.019 -12.577 -9.592 1.00 90.88 116 LEU A O 1
ATOM 844 N N . LYS A 1 117 ? -13.046 -12.759 -7.574 1.00 90.00 117 LYS A N 1
ATOM 845 C CA . LYS A 1 117 ? -14.130 -13.543 -6.969 1.00 90.00 117 LYS A CA 1
ATOM 846 C C . LYS A 1 117 ? -15.430 -12.743 -6.885 1.00 90.00 117 LYS A C 1
ATOM 848 O O . LYS A 1 117 ? -16.483 -13.286 -7.203 1.00 90.00 117 LYS A O 1
ATOM 853 N N . LYS A 1 118 ? -15.366 -11.443 -6.567 1.00 89.62 118 LYS A N 1
ATOM 854 C CA . LYS A 1 118 ? -16.536 -10.544 -6.623 1.00 89.62 118 LYS A CA 1
ATOM 855 C C . LYS A 1 118 ? -17.126 -10.433 -8.034 1.00 89.62 118 LYS A C 1
ATOM 857 O O . LYS A 1 118 ? -18.336 -10.321 -8.181 1.00 89.62 118 LYS A O 1
ATOM 862 N N . MET A 1 119 ? -16.289 -10.478 -9.073 1.00 90.06 119 MET A N 1
ATOM 863 C CA . MET A 1 119 ? -16.739 -10.475 -10.473 1.00 90.06 119 MET A CA 1
ATOM 864 C C .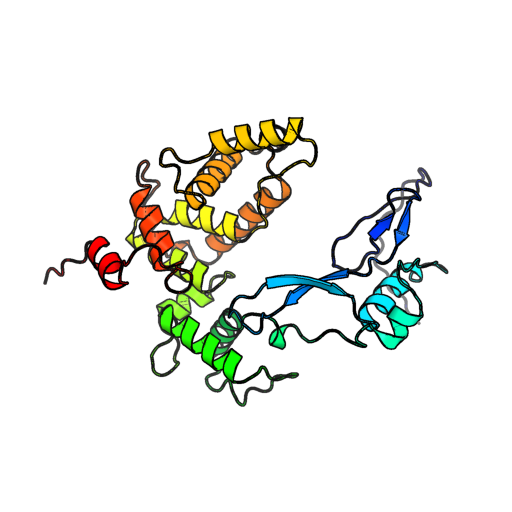 MET A 1 119 ? -17.385 -11.802 -10.917 1.00 90.06 119 MET A C 1
ATOM 866 O O . MET A 1 119 ? -17.867 -11.881 -12.043 1.00 90.06 119 MET A O 1
ATOM 870 N N . GLY A 1 120 ? -17.412 -12.834 -10.064 1.00 87.25 120 GLY A N 1
ATOM 871 C CA . GLY A 1 120 ? -17.968 -14.151 -10.393 1.00 87.25 120 GLY A CA 1
ATOM 872 C C . GLY A 1 120 ? -16.994 -15.069 -11.138 1.00 87.25 120 GLY A C 1
ATOM 873 O O . GLY A 1 120 ? -17.410 -16.051 -11.749 1.00 87.25 120 GLY A O 1
ATOM 874 N N . ILE A 1 121 ? -15.692 -14.765 -11.116 1.00 88.94 121 ILE A N 1
ATOM 875 C CA . ILE A 1 121 ? -14.667 -15.615 -11.732 1.00 88.94 121 ILE A CA 1
ATOM 876 C C . ILE A 1 121 ? -14.206 -16.640 -10.695 1.00 88.94 121 ILE A C 1
ATOM 878 O O . ILE A 1 121 ? -13.481 -16.320 -9.749 1.00 88.94 121 ILE A O 1
ATOM 882 N N . HIS A 1 122 ? -14.643 -17.886 -10.866 1.00 82.94 122 HIS A N 1
ATOM 883 C CA . HIS A 1 122 ? -14.319 -18.973 -9.941 1.00 82.94 122 HIS A CA 1
ATOM 884 C C . HIS A 1 122 ? -13.004 -19.678 -10.292 1.00 82.94 122 HIS A C 1
ATOM 886 O O . HIS A 1 122 ? -12.260 -20.034 -9.376 1.00 82.94 122 HIS A O 1
ATOM 892 N N . ASP A 1 123 ? -12.710 -19.827 -11.587 1.00 84.62 123 ASP A N 1
ATOM 893 C CA . ASP A 1 123 ? -11.493 -20.461 -12.092 1.00 84.62 123 ASP A CA 1
ATOM 894 C C . ASP A 1 123 ? -10.389 -19.423 -12.323 1.00 84.62 123 ASP A C 1
ATOM 896 O O . ASP A 1 123 ? -10.372 -18.700 -13.319 1.00 84.62 123 ASP A O 1
ATOM 900 N N . LEU A 1 124 ? -9.476 -19.338 -11.356 1.00 82.75 124 LEU A N 1
ATOM 901 C CA . LEU A 1 124 ? -8.329 -18.432 -11.403 1.00 82.75 124 LEU A CA 1
ATOM 902 C C . LEU A 1 124 ? -7.139 -19.029 -12.163 1.00 82.75 124 LEU A C 1
ATOM 904 O O . LEU A 1 124 ? -6.241 -18.284 -12.542 1.00 82.75 124 LEU A O 1
ATOM 908 N N . VAL A 1 125 ? -7.104 -20.350 -12.368 1.00 81.44 125 VAL A N 1
ATOM 909 C CA . VAL A 1 125 ? -5.962 -21.039 -12.989 1.00 81.44 125 VAL A CA 1
ATOM 910 C C . VAL A 1 125 ? -6.024 -20.899 -14.505 1.00 81.44 125 VAL A C 1
ATOM 912 O O . VAL A 1 125 ? -5.012 -20.601 -15.133 1.00 81.44 125 VAL A O 1
ATOM 915 N N . HIS A 1 126 ? -7.217 -21.047 -15.086 1.00 82.06 126 HIS A N 1
ATOM 916 C CA . HIS A 1 126 ? -7.435 -20.877 -16.527 1.00 82.06 126 HIS A CA 1
ATOM 917 C C . HIS A 1 126 ? -7.883 -19.463 -16.904 1.00 82.06 126 HIS A C 1
ATOM 919 O O . HIS A 1 126 ? -8.291 -19.218 -18.042 1.00 82.06 126 HIS A O 1
ATOM 925 N N . PHE A 1 127 ? -7.820 -18.515 -15.967 1.00 85.06 127 PHE A N 1
ATOM 926 C CA . PHE A 1 127 ? -8.094 -17.125 -16.286 1.00 85.06 127 PHE A CA 1
ATOM 927 C C . PHE A 1 127 ? -7.046 -16.600 -17.277 1.00 85.06 127 PHE A C 1
ATOM 929 O O . PHE A 1 127 ? -5.848 -16.831 -17.115 1.00 85.06 127 PHE A O 1
ATOM 936 N N . GLY A 1 128 ? -7.502 -15.882 -18.307 1.00 85.38 128 GLY A N 1
ATOM 937 C CA . GLY A 1 128 ? -6.668 -15.366 -19.395 1.00 85.38 128 GLY A CA 1
ATOM 938 C C . GLY A 1 128 ? -5.773 -14.193 -18.985 1.00 85.38 128 GLY A C 1
ATOM 939 O O . GLY A 1 128 ? -5.905 -13.098 -19.531 1.00 85.38 128 GLY A O 1
ATOM 940 N N . PHE A 1 129 ? -4.881 -14.394 -18.014 1.00 86.06 129 PHE A N 1
ATOM 941 C CA . PHE A 1 129 ? -3.848 -13.422 -17.666 1.00 86.06 129 PHE A CA 1
ATOM 942 C C . PHE A 1 129 ? -2.879 -13.232 -18.841 1.00 86.06 129 PHE A C 1
ATOM 944 O O . PHE A 1 129 ? -2.467 -14.202 -19.472 1.00 86.06 129 PHE A O 1
ATOM 951 N N . MET A 1 130 ? -2.484 -11.982 -19.105 1.00 86.75 130 MET A N 1
ATOM 952 C CA . MET A 1 130 ? -1.454 -11.672 -20.107 1.00 86.75 130 MET A CA 1
ATOM 953 C C . MET A 1 130 ? -0.099 -12.274 -19.714 1.00 86.75 130 MET A C 1
ATOM 955 O O . MET A 1 130 ? 0.558 -12.893 -20.542 1.00 86.75 130 MET A O 1
ATOM 959 N N . ASP A 1 131 ? 0.249 -12.149 -18.431 1.00 86.38 131 ASP A N 1
ATOM 960 C CA . ASP A 1 131 ? 1.370 -12.828 -17.786 1.00 86.38 131 ASP A CA 1
ATOM 961 C C . ASP A 1 131 ? 0.822 -13.588 -16.566 1.00 86.38 131 ASP A C 1
ATOM 963 O O . ASP A 1 131 ? 0.455 -12.948 -15.570 1.00 86.38 131 ASP A O 1
ATOM 967 N N . PRO A 1 132 ? 0.685 -14.926 -16.625 1.00 85.44 132 PRO A N 1
ATOM 968 C CA . PRO A 1 132 ? 0.078 -15.687 -15.542 1.00 85.44 132 PRO A CA 1
ATOM 969 C C . PRO A 1 132 ? 0.966 -15.670 -14.288 1.00 85.44 132 PRO A C 1
ATOM 971 O O . PRO A 1 132 ? 2.173 -15.916 -14.380 1.00 85.44 132 PRO A O 1
ATOM 974 N N . PRO A 1 133 ? 0.397 -15.395 -13.098 1.00 87.44 133 PRO A N 1
ATOM 975 C CA . PRO A 1 133 ? 1.141 -15.498 -11.854 1.00 87.44 133 PRO A CA 1
ATOM 976 C C . PRO A 1 133 ? 1.491 -16.949 -11.525 1.00 87.44 133 PRO A C 1
ATOM 978 O O . PRO A 1 133 ? 0.797 -17.884 -11.920 1.00 87.44 133 PRO A O 1
ATOM 981 N N . ALA A 1 134 ? 2.559 -17.130 -10.744 1.00 85.94 134 ALA A N 1
ATOM 982 C CA . ALA A 1 134 ? 2.946 -18.441 -10.238 1.00 85.94 134 ALA A CA 1
ATOM 983 C C . ALA A 1 134 ? 1.781 -19.078 -9.443 1.00 85.94 134 ALA A C 1
ATOM 985 O O . ALA A 1 134 ? 1.206 -18.385 -8.590 1.00 85.94 134 ALA A O 1
ATOM 986 N N . PRO A 1 135 ? 1.438 -20.362 -9.667 1.00 85.38 135 PRO A N 1
ATOM 987 C CA . PRO A 1 135 ? 0.333 -21.027 -8.974 1.00 85.38 135 PRO A CA 1
ATOM 988 C C . PRO A 1 135 ? 0.429 -20.922 -7.449 1.00 85.38 135 PRO A C 1
ATOM 990 O O . PRO A 1 135 ? -0.570 -20.696 -6.775 1.00 85.38 135 PRO A O 1
ATOM 993 N N . GLU A 1 136 ? 1.642 -20.967 -6.895 1.00 85.50 136 GLU A N 1
ATOM 994 C CA . GLU A 1 136 ? 1.887 -20.845 -5.456 1.00 85.50 136 GLU A CA 1
ATOM 995 C C . G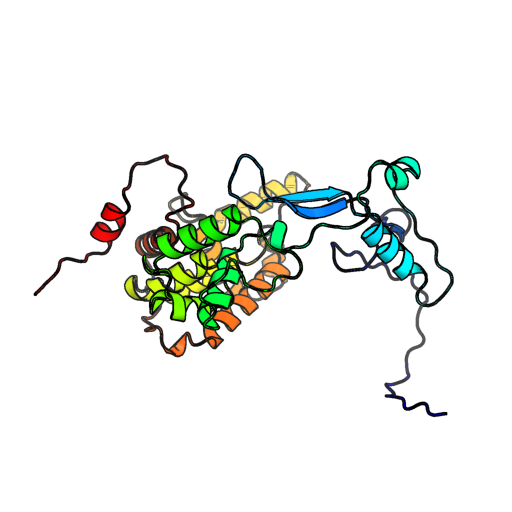LU A 1 136 ? 1.474 -19.470 -4.911 1.00 85.50 136 GLU A C 1
ATOM 997 O O . GLU A 1 136 ? 1.051 -19.351 -3.762 1.00 85.50 136 GLU A O 1
ATOM 1002 N N . ALA A 1 137 ? 1.592 -18.410 -5.719 1.00 84.75 137 ALA A N 1
ATOM 1003 C CA . ALA A 1 137 ? 1.158 -17.072 -5.327 1.00 84.75 137 ALA A CA 1
ATOM 1004 C C . ALA A 1 137 ? -0.373 -16.964 -5.275 1.00 84.75 137 ALA A C 1
ATOM 1006 O O . ALA A 1 137 ? -0.895 -16.291 -4.386 1.00 84.75 137 ALA A O 1
ATOM 1007 N N . LEU A 1 138 ? -1.077 -17.642 -6.188 1.00 87.44 138 LEU A N 1
ATOM 1008 C CA . LEU A 1 138 ? -2.539 -17.720 -6.188 1.00 87.44 138 LEU A CA 1
ATOM 1009 C C . LEU A 1 138 ? -3.052 -18.541 -5.004 1.00 87.44 138 LEU A C 1
ATOM 1011 O O . LEU A 1 138 ? -3.898 -18.051 -4.258 1.00 87.44 138 LEU A O 1
ATOM 1015 N N . THR A 1 139 ? -2.503 -19.740 -4.784 1.00 87.81 139 THR A N 1
ATOM 1016 C CA . THR A 1 139 ? -2.874 -20.602 -3.649 1.00 87.81 139 THR A CA 1
ATOM 1017 C C . THR A 1 139 ? -2.694 -19.868 -2.331 1.00 87.81 139 THR A C 1
ATOM 1019 O O . THR A 1 139 ? -3.600 -19.826 -1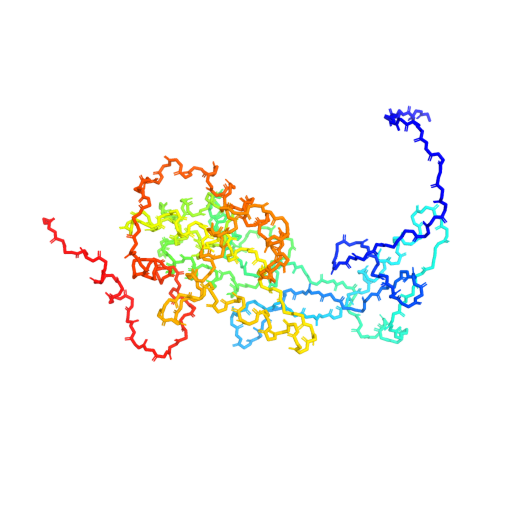.507 1.00 87.81 139 THR A O 1
ATOM 1022 N N . ARG A 1 140 ? -1.565 -19.179 -2.164 1.00 86.31 140 ARG A N 1
ATOM 1023 C CA . ARG A 1 140 ? -1.299 -18.416 -0.950 1.00 86.31 140 ARG A CA 1
ATOM 1024 C C . ARG A 1 140 ? -2.266 -17.245 -0.744 1.00 86.31 140 ARG A C 1
ATOM 1026 O O . ARG A 1 140 ? -2.636 -16.955 0.390 1.00 86.31 140 ARG A O 1
ATOM 1033 N N . ALA A 1 141 ? -2.658 -16.552 -1.811 1.00 88.38 141 ALA A N 1
ATOM 1034 C CA . ALA A 1 141 ? -3.653 -15.487 -1.719 1.00 88.38 141 ALA A CA 1
ATOM 1035 C C . ALA A 1 141 ? -5.034 -16.039 -1.321 1.00 88.38 141 ALA A C 1
ATOM 1037 O O . ALA A 1 141 ? -5.736 -15.411 -0.531 1.00 88.38 141 ALA A O 1
ATOM 1038 N N . LEU A 1 142 ? -5.405 -17.224 -1.821 1.00 88.69 142 LEU A N 1
ATOM 1039 C CA . LEU A 1 142 ? -6.627 -17.926 -1.415 1.00 88.69 142 LEU A CA 1
ATOM 1040 C C . LEU A 1 142 ? -6.572 -18.356 0.057 1.00 88.69 142 LEU A C 1
ATOM 1042 O O . LEU A 1 142 ? -7.527 -18.112 0.787 1.00 88.69 142 LEU A O 1
ATOM 1046 N N . GLU A 1 143 ? -5.451 -18.917 0.514 1.00 87.44 143 GLU A N 1
ATOM 1047 C CA . GLU A 1 143 ? -5.232 -19.274 1.923 1.00 87.44 143 GLU A CA 1
ATOM 1048 C C . GLU A 1 143 ? -5.297 -18.050 2.846 1.00 87.44 143 GLU A C 1
ATOM 1050 O O . GLU A 1 143 ? -5.908 -18.108 3.912 1.00 87.44 143 GLU A O 1
ATOM 1055 N N . GLU A 1 144 ? -4.706 -16.922 2.435 1.00 86.94 144 GLU A N 1
ATOM 1056 C CA . GLU A 1 144 ? -4.773 -15.660 3.177 1.00 86.94 144 GLU A CA 1
ATOM 1057 C C . GLU A 1 144 ? -6.224 -15.176 3.306 1.00 86.94 144 GLU A C 1
ATOM 1059 O O . GLU A 1 144 ? -6.668 -14.826 4.400 1.00 86.94 144 GLU A O 1
ATOM 1064 N N . LEU A 1 145 ? -6.992 -15.202 2.213 1.00 88.75 145 LEU A N 1
ATOM 1065 C CA . LEU A 1 145 ? -8.401 -14.806 2.220 1.00 88.75 145 LEU A CA 1
ATOM 1066 C C . LEU A 1 145 ? -9.290 -15.777 3.014 1.00 88.75 145 LEU A C 1
ATOM 1068 O O . LEU A 1 145 ? -10.196 -15.313 3.712 1.00 88.75 145 LEU A O 1
ATOM 1072 N N . ASN A 1 146 ? -9.015 -17.085 2.971 1.00 89.38 146 ASN A N 1
ATOM 1073 C CA . ASN A 1 146 ? -9.707 -18.075 3.801 1.00 89.38 146 ASN A CA 1
ATOM 1074 C C . ASN A 1 146 ? -9.390 -17.860 5.293 1.00 89.38 146 ASN A C 1
ATOM 1076 O O . ASN A 1 146 ? -10.290 -17.768 6.121 1.00 89.38 146 ASN A O 1
ATOM 1080 N N . GLY A 1 147 ? -8.121 -17.623 5.648 1.00 85.44 147 GLY A N 1
ATOM 1081 C CA . GLY A 1 147 ? -7.715 -17.289 7.021 1.00 85.44 147 GLY A CA 1
ATOM 1082 C C . GLY A 1 147 ? -8.317 -15.976 7.548 1.00 85.44 147 GLY A C 1
ATOM 1083 O O . GLY A 1 147 ? -8.471 -15.781 8.759 1.00 85.44 147 GLY A O 1
ATOM 1084 N N . LEU A 1 148 ? -8.699 -15.066 6.648 1.00 84.81 148 LEU A N 1
ATOM 1085 C CA . LEU A 1 148 ? -9.462 -13.863 6.976 1.00 84.81 148 LEU A CA 1
ATOM 1086 C C . LEU A 1 148 ? -10.978 -14.122 7.078 1.00 84.81 148 LEU A C 1
ATOM 1088 O O . LEU A 1 148 ? -11.668 -13.295 7.674 1.00 84.81 148 LEU A O 1
ATOM 1092 N N . GLY A 1 149 ? -11.492 -15.254 6.598 1.00 86.19 149 GLY A N 1
ATOM 1093 C CA . GLY A 1 149 ? -12.925 -15.571 6.535 1.00 86.19 149 GLY A CA 1
ATOM 1094 C C . GLY A 1 149 ? -13.657 -14.875 5.382 1.00 86.19 149 GLY A C 1
ATOM 1095 O O . GLY A 1 149 ? -14.885 -14.771 5.396 1.00 86.19 149 GLY A O 1
ATOM 1096 N N . ALA A 1 150 ? -12.913 -14.345 4.405 1.00 88.50 150 ALA A N 1
ATOM 1097 C CA . ALA A 1 150 ? -13.478 -13.717 3.211 1.00 88.50 150 ALA A CA 1
ATOM 1098 C C . ALA A 1 150 ? -13.946 -14.757 2.179 1.00 88.50 150 ALA A C 1
ATOM 1100 O O . ALA A 1 150 ? -14.855 -14.480 1.395 1.00 88.50 150 ALA A O 1
ATOM 1101 N N . LEU A 1 151 ? -13.334 -15.941 2.195 1.00 89.56 151 LEU A N 1
ATOM 1102 C CA . LEU A 1 151 ? -13.720 -17.102 1.399 1.00 89.56 151 LEU A CA 1
ATOM 1103 C C . LEU A 1 151 ? -14.158 -18.239 2.327 1.00 89.56 151 LEU A C 1
ATOM 1105 O O . LEU A 1 151 ? -13.767 -18.250 3.494 1.00 89.56 151 LEU A O 1
ATOM 1109 N N . ASP A 1 152 ? -14.992 -19.141 1.818 1.00 87.44 152 ASP A N 1
ATOM 1110 C CA . ASP A 1 152 ? -15.265 -20.433 2.452 1.00 87.44 152 ASP A CA 1
ATOM 1111 C C . ASP A 1 152 ? -14.223 -21.490 2.027 1.00 87.44 152 ASP A C 1
ATOM 1113 O O . ASP A 1 152 ? -13.385 -21.249 1.150 1.00 87.44 152 ASP A O 1
ATOM 1117 N N . ASP A 1 153 ? -14.282 -22.678 2.637 1.00 86.50 153 ASP A N 1
ATOM 1118 C CA . ASP A 1 153 ? -13.388 -23.800 2.308 1.00 86.50 153 ASP A CA 1
ATOM 1119 C C . ASP A 1 153 ? -13.602 -24.340 0.877 1.00 86.50 153 ASP A C 1
ATOM 1121 O O . ASP A 1 153 ? -12.741 -25.031 0.333 1.00 86.50 153 ASP A O 1
ATOM 1125 N N . GLU A 1 154 ? -14.728 -23.995 0.245 1.00 84.56 154 GLU A N 1
ATOM 1126 C CA . GLU A 1 154 ? -15.067 -24.332 -1.143 1.00 84.56 154 GLU A CA 1
ATOM 1127 C C . GLU A 1 154 ? -14.556 -23.274 -2.148 1.00 84.56 154 GLU A C 1
ATOM 1129 O O . GLU A 1 154 ? -14.594 -23.480 -3.363 1.00 84.56 154 GLU A O 1
ATOM 1134 N N . GLY A 1 155 ? -14.027 -22.144 -1.664 1.00 83.00 155 GLY A N 1
ATOM 1135 C CA . GLY A 1 155 ? -13.495 -21.048 -2.471 1.00 83.00 155 GLY A CA 1
ATOM 1136 C C . GLY A 1 155 ? -14.542 -20.070 -3.023 1.00 83.00 155 GLY A C 1
ATOM 1137 O O . GLY A 1 155 ? -14.236 -19.328 -3.969 1.00 83.00 155 GLY A O 1
ATOM 1138 N N . ASN A 1 156 ? -15.754 -20.046 -2.470 1.00 88.62 156 ASN A N 1
ATOM 1139 C CA . ASN A 1 156 ? -16.792 -19.053 -2.732 1.00 88.62 156 ASN A CA 1
ATOM 1140 C C . ASN A 1 156 ? -16.681 -17.849 -1.789 1.00 88.62 156 ASN A C 1
ATOM 1142 O O . ASN A 1 156 ? -16.103 -17.905 -0.704 1.00 88.62 156 ASN A O 1
ATOM 1146 N N . LEU A 1 157 ? -17.239 -16.721 -2.231 1.00 90.31 157 LEU A N 1
ATOM 1147 C CA . LEU A 1 157 ? -17.216 -15.469 -1.483 1.00 90.31 157 LEU A CA 1
ATOM 1148 C C . LEU A 1 157 ? -18.245 -15.502 -0.345 1.00 90.31 157 LEU A C 1
ATOM 1150 O O . LEU A 1 157 ? -19.435 -15.704 -0.585 1.00 90.31 157 LEU A O 1
ATOM 1154 N N . THR A 1 158 ? -17.804 -15.257 0.890 1.00 90.69 158 THR A N 1
ATOM 1155 C CA . THR A 1 158 ? -18.709 -15.140 2.044 1.00 90.69 158 THR A CA 1
ATOM 1156 C C . THR A 1 158 ? -19.359 -13.753 2.090 1.00 90.69 158 THR A C 1
ATOM 1158 O O . THR A 1 158 ? -18.869 -12.803 1.477 1.00 90.69 158 THR A O 1
ATOM 1161 N N . LYS A 1 159 ? -20.416 -13.574 2.899 1.00 87.69 159 LYS A N 1
ATOM 1162 C CA . LYS A 1 159 ? -21.000 -12.238 3.164 1.00 87.69 159 LYS A CA 1
ATOM 1163 C C . LYS A 1 159 ? -19.958 -11.245 3.697 1.00 87.69 159 LYS A C 1
ATOM 1165 O O . LYS A 1 159 ? -20.006 -10.058 3.386 1.00 87.69 159 LYS A O 1
ATOM 1170 N N . LEU A 1 160 ? -19.005 -11.733 4.495 1.00 86.31 160 LEU A N 1
ATOM 1171 C CA . LEU A 1 160 ? -17.897 -10.930 5.008 1.00 86.31 160 LEU A CA 1
ATOM 1172 C C . LEU A 1 160 ? -16.931 -10.539 3.881 1.00 86.31 160 LEU A C 1
ATOM 1174 O O . LEU A 1 160 ? -16.542 -9.375 3.798 1.00 86.31 160 LEU A O 1
ATOM 1178 N N . GLY A 1 161 ? -16.598 -11.469 2.982 1.00 87.69 161 GLY A N 1
ATOM 1179 C CA . GLY A 1 161 ? -15.796 -11.189 1.788 1.00 87.69 161 GLY A CA 1
ATOM 1180 C C . GLY A 1 161 ? -16.460 -10.194 0.835 1.00 87.69 161 GLY A C 1
ATOM 1181 O O . GLY A 1 161 ? -15.792 -9.303 0.308 1.00 87.69 161 GLY A O 1
ATOM 1182 N N . GLU A 1 162 ? -17.780 -10.283 0.666 1.00 88.44 162 GLU A N 1
ATOM 1183 C CA . GLU A 1 162 ? -18.559 -9.341 -0.139 1.00 88.44 162 GLU A CA 1
ATOM 1184 C C . GLU A 1 162 ? -18.453 -7.918 0.420 1.00 88.44 162 GLU A C 1
ATOM 1186 O O . GLU A 1 162 ? -18.055 -7.014 -0.316 1.00 88.44 162 GLU A O 1
ATOM 1191 N N . MET A 1 163 ? -18.672 -7.732 1.727 1.00 85.81 163 MET A N 1
ATOM 1192 C CA . MET A 1 163 ? -18.478 -6.434 2.388 1.00 85.81 163 MET A CA 1
ATOM 1193 C C . MET A 1 163 ? -17.031 -5.936 2.271 1.00 85.81 163 MET A C 1
ATOM 1195 O O . MET A 1 163 ? -16.795 -4.772 1.958 1.00 85.81 163 MET A O 1
ATOM 1199 N N . MET A 1 164 ? -16.039 -6.811 2.468 1.00 87.19 164 MET A N 1
ATOM 1200 C CA . MET A 1 164 ? -14.624 -6.442 2.342 1.00 87.19 164 MET A CA 1
ATOM 1201 C C . MET A 1 164 ? -14.265 -5.943 0.940 1.00 87.19 164 MET A C 1
ATOM 1203 O O . MET A 1 164 ? -13.471 -5.012 0.813 1.00 87.19 164 MET A O 1
ATOM 1207 N N . SER A 1 165 ? -14.860 -6.535 -0.096 1.00 87.56 165 SER A N 1
ATOM 1208 C CA . SER A 1 165 ? -14.615 -6.196 -1.501 1.00 87.56 165 SER A CA 1
ATOM 1209 C C . SER A 1 165 ? -15.197 -4.841 -1.934 1.00 87.56 165 SER A C 1
ATOM 1211 O O . SER A 1 165 ? -14.973 -4.396 -3.060 1.00 87.56 165 SER A O 1
ATOM 1213 N N . GLU A 1 166 ? -16.023 -4.202 -1.102 1.00 84.62 166 GLU A N 1
ATOM 1214 C CA . GLU A 1 166 ? -16.526 -2.845 -1.354 1.00 84.62 166 GLU A CA 1
ATOM 1215 C C . GLU A 1 166 ? -15.506 -1.769 -0.964 1.00 84.62 166 GLU A C 1
ATOM 1217 O O . GLU A 1 166 ? -15.527 -0.666 -1.514 1.00 84.62 166 GLU A O 1
ATOM 1222 N N . PHE A 1 167 ? -14.579 -2.090 -0.058 1.00 83.44 167 PHE A N 1
ATOM 1223 C CA . PHE A 1 167 ? -13.580 -1.144 0.415 1.00 83.44 167 PHE A CA 1
ATOM 1224 C C . PHE A 1 167 ? -12.332 -1.145 -0.479 1.00 83.44 167 PHE A C 1
ATOM 1226 O O . PHE A 1 167 ? -11.784 -2.207 -0.772 1.00 83.44 167 PHE A O 1
ATOM 1233 N N . PRO A 1 168 ? -11.799 0.032 -0.860 1.00 83.00 168 PRO A N 1
ATOM 1234 C CA . PRO A 1 168 ? -10.554 0.146 -1.619 1.00 83.00 168 PRO A CA 1
ATOM 1235 C C . PRO A 1 168 ? -9.327 0.032 -0.694 1.00 83.00 168 PRO A C 1
ATOM 1237 O O . PRO A 1 168 ? -8.434 0.879 -0.735 1.00 83.00 168 PRO A O 1
ATOM 1240 N N . LEU A 1 169 ? -9.318 -0.968 0.188 1.00 84.69 169 LEU A N 1
ATOM 1241 C CA . LEU A 1 169 ? -8.279 -1.219 1.185 1.00 84.69 169 LEU A CA 1
ATOM 1242 C C . LEU A 1 169 ? -7.767 -2.655 1.053 1.00 84.69 169 LEU A C 1
ATOM 1244 O O . LEU A 1 169 ? -8.425 -3.518 0.477 1.00 84.69 169 LEU A O 1
ATOM 1248 N N . GLU A 1 170 ? -6.591 -2.917 1.618 1.00 85.69 170 GLU A N 1
ATOM 1249 C CA . GLU A 1 170 ? -6.075 -4.281 1.718 1.00 85.69 170 GLU A CA 1
ATOM 1250 C C . GLU A 1 170 ? -7.044 -5.182 2.512 1.00 85.69 170 GLU A C 1
ATOM 1252 O O . GLU A 1 170 ? -7.592 -4.727 3.521 1.00 85.69 170 GLU A O 1
ATOM 1257 N N . PRO A 1 171 ? -7.216 -6.469 2.147 1.00 86.56 171 PRO A N 1
ATOM 1258 C CA . PRO A 1 171 ? -8.191 -7.358 2.788 1.00 86.56 171 PRO A CA 1
ATOM 1259 C C . PRO A 1 171 ? -8.081 -7.417 4.322 1.00 86.56 171 PRO A C 1
ATOM 1261 O O . PRO A 1 171 ? -9.084 -7.374 5.036 1.00 86.56 171 PRO A O 1
ATOM 1264 N N . TRP A 1 172 ? -6.864 -7.436 4.864 1.00 85.19 172 TRP A N 1
ATOM 1265 C CA . TRP A 1 172 ? -6.638 -7.446 6.313 1.00 85.19 172 TRP A CA 1
ATOM 1266 C C . TRP A 1 172 ? -7.049 -6.131 7.005 1.00 85.19 172 TRP A C 1
ATOM 1268 O O . TRP A 1 172 ? -7.483 -6.160 8.157 1.00 85.19 172 TRP A O 1
ATOM 1278 N N . LEU A 1 173 ? -6.950 -4.981 6.323 1.00 86.69 173 LEU A N 1
ATOM 1279 C CA . LEU A 1 173 ? -7.453 -3.689 6.813 1.00 86.69 173 LEU A CA 1
ATOM 1280 C C . LEU A 1 173 ? -8.984 -3.648 6.734 1.00 86.69 173 LEU A C 1
ATOM 1282 O O . LEU A 1 173 ? -9.635 -3.254 7.702 1.00 86.69 173 LEU A O 1
ATOM 1286 N N . SER A 1 174 ? -9.554 -4.112 5.617 1.00 86.75 174 SER A N 1
ATOM 1287 C CA . SER A 1 174 ? -11.004 -4.181 5.407 1.00 86.75 174 SER A CA 1
ATOM 1288 C C . SER A 1 174 ? -11.686 -5.043 6.469 1.00 86.75 174 SER A C 1
ATOM 1290 O O . SER A 1 174 ? -12.689 -4.623 7.040 1.00 86.75 174 SER A O 1
ATOM 1292 N N . LYS A 1 175 ? -11.106 -6.199 6.826 1.00 85.94 175 LYS A N 1
ATOM 1293 C CA . LYS A 1 175 ? -11.630 -7.054 7.903 1.00 85.94 175 LYS A CA 1
ATOM 1294 C C . LYS A 1 175 ? -11.732 -6.312 9.239 1.00 85.94 175 LYS A C 1
ATOM 1296 O O . LYS A 1 175 ? -12.757 -6.404 9.909 1.00 85.94 175 LYS A O 1
ATOM 1301 N N . LYS A 1 176 ? -10.700 -5.550 9.624 1.00 85.81 176 LYS A N 1
ATOM 1302 C CA . LYS A 1 176 ? -10.711 -4.768 10.878 1.00 85.81 176 LYS A CA 1
ATOM 1303 C C . LYS A 1 176 ? -11.840 -3.746 10.885 1.00 85.81 176 LYS A C 1
ATOM 1305 O O . LYS A 1 176 ? -12.492 -3.568 11.907 1.00 85.81 176 LYS A O 1
ATOM 1310 N N . LEU A 1 177 ? -12.085 -3.099 9.746 1.00 83.88 177 LEU A N 1
ATOM 1311 C CA . LEU A 1 177 ? -13.172 -2.134 9.617 1.00 83.88 177 LEU A CA 1
ATOM 1312 C C . LEU A 1 177 ? -14.546 -2.807 9.730 1.00 83.88 177 LEU A C 1
ATOM 1314 O O . LEU A 1 177 ? -15.403 -2.297 10.446 1.00 83.88 177 LEU A O 1
ATOM 1318 N N . VAL A 1 178 ? -14.732 -3.965 9.091 1.00 84.56 178 VAL A N 1
ATOM 1319 C CA . VAL A 1 178 ? -15.990 -4.732 9.123 1.00 84.56 178 VAL A CA 1
ATOM 1320 C C . VAL A 1 178 ? -16.316 -5.241 10.532 1.00 84.56 178 VAL A C 1
ATOM 1322 O O . VAL A 1 178 ? -17.471 -5.181 10.936 1.00 84.56 178 VAL A O 1
ATOM 1325 N N . VAL A 1 179 ? -15.312 -5.675 11.301 1.00 83.44 179 VAL A N 1
ATOM 1326 C CA . VAL A 1 179 ? -15.483 -6.186 12.678 1.00 83.44 179 VAL A CA 1
ATOM 1327 C C . VAL A 1 179 ? -15.575 -5.054 13.720 1.00 83.44 179 VAL A C 1
ATOM 1329 O O . VAL A 1 179 ? -16.108 -5.235 14.813 1.00 83.44 179 VAL A O 1
ATOM 1332 N N . SER A 1 180 ? -15.107 -3.845 13.393 1.00 81.31 180 SER A N 1
ATOM 1333 C CA . SER A 1 180 ? -15.097 -2.696 14.314 1.00 81.31 180 SER A CA 1
ATOM 1334 C C . SER A 1 180 ? -16.427 -2.341 15.009 1.00 81.31 180 SER A C 1
ATOM 1336 O O . SER A 1 180 ? -16.367 -1.883 16.158 1.00 81.31 180 SER A O 1
ATOM 1338 N N . PRO A 1 181 ? -17.622 -2.534 14.404 1.00 81.19 181 PRO A N 1
ATOM 1339 C CA . PRO A 1 181 ? -18.878 -2.207 15.071 1.00 81.19 181 PRO A CA 1
ATOM 1340 C C . PRO A 1 181 ? -19.200 -3.139 16.243 1.00 81.19 181 PRO A C 1
ATOM 1342 O O . PRO A 1 181 ? -19.886 -2.715 17.169 1.00 81.19 181 PRO A O 1
ATOM 1345 N N . GLU A 1 182 ? -18.679 -4.371 16.251 1.00 81.12 182 GLU A N 1
ATOM 1346 C CA . GLU A 1 182 ? -18.848 -5.321 17.363 1.00 81.12 182 GLU A CA 1
ATOM 1347 C C . GLU A 1 182 ? -18.135 -4.829 18.632 1.00 81.12 182 GLU A C 1
ATOM 1349 O O . GLU A 1 182 ? -18.610 -5.020 19.750 1.00 81.12 182 GLU A O 1
ATOM 1354 N N . PHE A 1 183 ? -17.020 -4.116 18.454 1.00 75.31 183 PHE A N 1
ATOM 1355 C CA . PHE A 1 183 ? -16.212 -3.553 19.536 1.00 75.31 183 PHE A CA 1
ATOM 1356 C C . PHE A 1 183 ? -16.604 -2.115 19.919 1.00 75.31 183 PHE A C 1
ATOM 1358 O O . PHE A 1 183 ? -16.044 -1.557 20.869 1.00 75.31 183 PHE A O 1
ATOM 1365 N N . ASN A 1 184 ? -17.586 -1.522 19.227 1.00 79.44 184 ASN A N 1
ATOM 1366 C CA . ASN A 1 184 ? -17.991 -0.116 19.341 1.00 79.44 184 ASN A CA 1
ATOM 1367 C C . ASN A 1 184 ? -16.821 0.881 19.148 1.00 79.44 184 ASN A C 1
ATOM 1369 O O . ASN A 1 184 ? -16.737 1.863 19.883 1.00 79.44 184 ASN A O 1
ATOM 1373 N N . CYS A 1 185 ? -15.904 0.629 18.204 1.00 77.81 185 CYS A N 1
ATOM 1374 C CA . CYS A 1 185 ? -14.735 1.494 17.949 1.00 77.81 185 CYS A CA 1
ATOM 1375 C C . CYS A 1 185 ? -14.531 1.834 16.460 1.00 77.81 185 CYS A C 1
ATOM 1377 O O . CYS A 1 185 ? -13.411 2.015 15.979 1.00 77.81 185 CYS A O 1
ATOM 1379 N N . SER A 1 186 ? -15.621 1.903 15.691 1.00 81.81 186 SER A N 1
ATOM 1380 C CA . SER A 1 186 ? -15.564 2.074 14.234 1.00 81.81 186 SER A CA 1
ATOM 1381 C C . SER A 1 186 ? -14.923 3.382 13.774 1.00 81.81 186 SER A C 1
ATOM 1383 O O . SER A 1 186 ? -14.232 3.387 12.756 1.00 81.81 186 SER A O 1
ATOM 1385 N N . ASN A 1 187 ? -15.115 4.483 14.505 1.00 82.56 187 ASN A N 1
ATOM 1386 C CA . ASN A 1 187 ? -14.537 5.778 14.135 1.00 82.56 187 ASN A CA 1
ATOM 1387 C C . ASN A 1 187 ? -13.029 5.814 14.399 1.00 82.56 187 ASN A C 1
ATOM 1389 O O . ASN A 1 187 ? -12.259 6.292 13.569 1.00 82.56 187 ASN A O 1
ATOM 1393 N N . GLU A 1 188 ? -12.603 5.270 15.535 1.00 83.62 188 GLU A N 1
ATOM 1394 C CA . GLU A 1 188 ? -11.207 5.186 15.944 1.00 83.62 188 GLU A CA 1
ATOM 1395 C C . GLU A 1 188 ? -10.425 4.268 15.003 1.00 83.62 188 GLU A C 1
ATOM 1397 O O . GLU A 1 188 ? -9.359 4.641 14.512 1.00 83.62 188 GLU A O 1
ATOM 1402 N N . ILE A 1 189 ? -10.982 3.093 14.692 1.00 85.25 189 ILE A N 1
ATOM 1403 C CA . ILE A 1 189 ? -10.372 2.143 13.760 1.00 85.25 189 ILE A CA 1
ATOM 1404 C C . ILE A 1 189 ? -10.274 2.754 12.369 1.00 85.25 189 ILE A C 1
ATOM 1406 O O . ILE A 1 189 ? -9.208 2.688 11.767 1.00 85.25 189 ILE A O 1
ATOM 1410 N N . LEU A 1 190 ? -11.316 3.421 11.876 1.00 86.19 190 LEU A N 1
ATOM 1411 C CA . LEU A 1 190 ? -11.260 4.097 10.584 1.00 86.19 190 LEU A CA 1
ATOM 1412 C C . LEU A 1 190 ? -10.113 5.120 10.508 1.00 86.19 190 LEU A C 1
ATOM 1414 O O . LEU A 1 190 ? -9.365 5.129 9.527 1.00 86.19 190 LEU A O 1
ATOM 1418 N N . SER A 1 191 ? -9.939 5.947 11.541 1.00 86.94 191 SER A N 1
ATOM 1419 C CA . SER A 1 191 ? -8.829 6.905 11.624 1.00 86.94 191 SER A CA 1
ATOM 1420 C C . SER A 1 191 ? -7.468 6.198 11.623 1.00 86.94 191 SER A C 1
ATOM 1422 O O . SER A 1 191 ? -6.569 6.585 10.878 1.00 86.94 191 SER A O 1
ATOM 1424 N N . ILE A 1 192 ? -7.325 5.106 12.384 1.00 88.50 192 ILE A N 1
ATOM 1425 C CA . ILE A 1 192 ? -6.096 4.297 12.414 1.00 88.50 192 ILE A CA 1
ATOM 1426 C C . ILE A 1 192 ? -5.802 3.685 11.038 1.00 88.50 192 ILE A C 1
ATOM 1428 O O . ILE A 1 192 ? -4.676 3.783 10.554 1.00 88.50 192 ILE A O 1
ATOM 1432 N N . LEU A 1 193 ? -6.792 3.073 10.380 1.00 88.19 193 LEU A N 1
ATOM 1433 C CA . LEU A 1 193 ? -6.628 2.452 9.059 1.00 88.19 193 LEU A CA 1
ATOM 1434 C C . LEU A 1 193 ? -6.262 3.492 7.991 1.00 88.19 193 LEU A C 1
ATOM 1436 O O . LEU A 1 193 ? -5.439 3.220 7.114 1.00 88.19 193 LEU A O 1
ATOM 1440 N N . SER A 1 194 ? -6.820 4.698 8.100 1.00 88.38 194 SER A N 1
ATOM 1441 C CA . SER A 1 194 ? -6.495 5.823 7.219 1.00 88.38 194 SER A CA 1
ATOM 1442 C C . SER A 1 194 ? -5.036 6.250 7.375 1.00 88.38 194 SER A C 1
ATOM 1444 O O . SER A 1 194 ? -4.348 6.453 6.377 1.00 88.38 194 SER A O 1
ATOM 1446 N N . MET A 1 195 ? -4.532 6.291 8.612 1.00 88.88 195 MET A N 1
ATOM 1447 C CA . MET A 1 195 ? -3.122 6.573 8.898 1.00 88.88 195 MET A CA 1
ATOM 1448 C C . MET A 1 195 ? -2.183 5.438 8.461 1.00 88.88 195 MET A C 1
ATOM 1450 O O . MET A 1 195 ? -1.079 5.712 8.003 1.00 88.88 195 MET A O 1
ATOM 1454 N N . LEU A 1 196 ? -2.608 4.173 8.555 1.00 88.56 196 LEU A N 1
ATOM 1455 C CA . LEU A 1 196 ? -1.815 3.013 8.115 1.00 88.56 196 LEU A CA 1
ATOM 1456 C C . LEU A 1 196 ? -1.708 2.885 6.591 1.00 88.56 196 LEU A C 1
ATOM 1458 O O . LEU A 1 196 ? -0.749 2.302 6.091 1.00 88.56 196 LEU A O 1
ATOM 1462 N N . SER A 1 197 ? -2.686 3.416 5.859 1.00 86.38 197 SER A N 1
ATOM 1463 C CA . SER A 1 197 ? -2.711 3.376 4.390 1.00 86.38 197 SER A CA 1
ATOM 1464 C C . SER A 1 197 ? -1.758 4.392 3.748 1.00 86.38 197 SER A C 1
ATOM 1466 O O . SER A 1 197 ? -1.510 4.352 2.544 1.00 86.38 197 SER A O 1
ATOM 1468 N N . VAL A 1 198 ? -1.231 5.323 4.542 1.00 87.25 198 VAL A N 1
ATOM 1469 C CA . VAL A 1 198 ? -0.389 6.438 4.107 1.00 87.25 198 VAL A CA 1
ATOM 1470 C C . VAL A 1 198 ? 1.057 6.196 4.559 1.00 87.25 198 VAL A C 1
ATOM 1472 O O . VAL A 1 198 ? 1.285 5.510 5.556 1.00 87.25 198 VAL A O 1
ATOM 1475 N N . PRO A 1 199 ? 2.074 6.723 3.843 1.00 84.25 199 PRO A N 1
ATOM 1476 C CA . PRO A 1 199 ? 3.444 6.730 4.350 1.00 84.25 199 PRO A CA 1
ATOM 1477 C C . PRO A 1 199 ? 3.533 7.331 5.757 1.00 84.25 199 PRO A C 1
ATOM 1479 O O . PRO A 1 199 ? 2.730 8.177 6.141 1.00 84.25 199 PRO A O 1
ATOM 1482 N N . ASN A 1 200 ? 4.555 6.913 6.506 1.00 85.44 200 ASN A N 1
ATOM 1483 C CA . ASN A 1 200 ? 4.769 7.360 7.879 1.00 85.44 200 ASN A CA 1
ATOM 1484 C C . ASN A 1 200 ? 4.698 8.894 7.986 1.00 85.44 200 ASN A C 1
ATOM 1486 O O . ASN A 1 200 ? 5.451 9.601 7.316 1.00 85.44 200 ASN A O 1
ATOM 1490 N N . CYS A 1 201 ? 3.786 9.382 8.828 1.00 85.44 201 CYS A N 1
ATOM 1491 C CA . CYS A 1 201 ? 3.523 10.803 9.010 1.00 85.44 201 CYS A CA 1
ATOM 1492 C C . CYS A 1 201 ? 4.635 11.522 9.783 1.00 85.44 201 CYS A C 1
ATOM 1494 O O . CYS A 1 201 ? 4.762 12.735 9.657 1.00 85.44 201 CYS A O 1
ATOM 1496 N N . PHE A 1 202 ? 5.437 10.803 10.574 1.00 87.44 202 PHE A N 1
ATOM 1497 C CA . PHE A 1 202 ? 6.497 11.402 11.381 1.00 87.44 202 PHE A CA 1
ATOM 1498 C C . PHE A 1 202 ? 7.728 11.727 10.536 1.00 87.44 202 PHE A C 1
ATOM 1500 O O . PHE A 1 202 ? 8.348 10.844 9.934 1.00 87.44 202 PHE A O 1
ATOM 1507 N N . LEU A 1 203 ? 8.126 12.996 10.548 1.00 85.44 203 LEU A N 1
ATOM 1508 C CA . LEU A 1 203 ? 9.346 13.473 9.918 1.00 85.44 203 LEU A CA 1
ATOM 1509 C C . LEU A 1 203 ? 10.511 13.341 10.900 1.00 85.44 203 LEU A C 1
ATOM 1511 O O . LEU A 1 203 ? 10.471 13.849 12.016 1.00 85.44 203 LEU A O 1
ATOM 1515 N N . ARG A 1 204 ? 11.582 12.669 10.467 1.00 84.00 204 ARG A N 1
ATOM 1516 C CA . ARG A 1 204 ? 12.847 12.611 11.210 1.00 84.00 204 ARG A CA 1
ATOM 1517 C C . ARG A 1 204 ? 13.921 13.398 10.456 1.00 84.00 204 ARG A C 1
ATOM 1519 O O . ARG A 1 204 ? 14.433 12.891 9.452 1.00 84.00 204 ARG A O 1
ATOM 1526 N N . PRO A 1 205 ? 14.243 14.630 10.886 1.00 84.56 205 PRO A N 1
ATOM 1527 C CA . PRO A 1 205 ? 15.322 15.406 10.287 1.00 84.56 205 PRO A CA 1
ATOM 1528 C C . PRO A 1 205 ? 16.684 14.739 10.528 1.00 84.56 205 PRO A C 1
ATOM 1530 O O . PRO A 1 205 ? 16.859 13.944 11.451 1.00 84.56 205 PRO A O 1
ATOM 1533 N N . ARG A 1 206 ? 17.656 15.036 9.654 1.00 81.88 206 ARG A N 1
ATOM 1534 C CA . ARG A 1 206 ? 19.018 14.471 9.737 1.00 81.88 206 ARG A CA 1
ATOM 1535 C C . ARG A 1 206 ? 19.886 15.147 10.797 1.00 81.88 206 ARG A C 1
ATOM 1537 O O . ARG A 1 206 ? 20.858 14.547 11.237 1.00 81.88 206 ARG A O 1
ATOM 1544 N N . GLU A 1 207 ? 19.573 16.389 11.152 1.00 85.00 207 GLU A N 1
ATOM 1545 C CA . GLU A 1 207 ? 20.308 17.142 12.167 1.00 85.00 207 GLU A CA 1
ATOM 1546 C C . GLU A 1 207 ? 19.966 16.621 13.565 1.00 85.00 207 GLU A C 1
ATOM 1548 O O . GLU A 1 207 ? 18.792 16.523 13.919 1.00 85.00 207 GLU A O 1
ATOM 1553 N N . GLU A 1 208 ? 20.983 16.310 14.374 1.00 77.69 208 GLU A N 1
ATOM 1554 C CA . GLU A 1 208 ? 20.792 15.655 15.678 1.00 77.69 208 GLU A CA 1
ATOM 1555 C C . GLU A 1 208 ? 19.976 16.519 16.658 1.00 77.69 208 GLU A C 1
ATOM 1557 O O . GLU A 1 208 ? 19.121 16.002 17.374 1.00 77.69 208 GLU A O 1
ATOM 1562 N N . ALA A 1 209 ? 20.157 17.845 16.627 1.00 75.12 209 ALA A N 1
ATOM 1563 C CA . ALA A 1 209 ? 19.384 18.777 17.452 1.00 75.12 209 ALA A CA 1
ATOM 1564 C C . ALA A 1 209 ? 17.882 18.751 17.113 1.00 75.12 209 ALA A C 1
ATOM 1566 O O . ALA A 1 209 ? 17.034 18.719 18.002 1.00 75.12 209 ALA A O 1
ATOM 1567 N N . GLN A 1 210 ? 17.543 18.704 15.822 1.00 78.19 210 GLN A N 1
ATOM 1568 C CA . GLN A 1 210 ? 16.152 18.629 15.373 1.00 78.19 210 GLN A CA 1
ATOM 1569 C C . GLN A 1 210 ? 15.564 17.226 15.568 1.00 78.19 210 GLN A C 1
ATOM 1571 O O . GLN A 1 210 ? 14.358 17.070 15.736 1.00 78.19 210 GLN A O 1
ATOM 1576 N N . LYS A 1 211 ? 16.407 16.190 15.561 1.00 83.31 211 LYS A N 1
ATOM 1577 C CA . LYS A 1 211 ? 15.998 14.807 15.815 1.00 83.31 211 LYS A CA 1
ATOM 1578 C C . LYS A 1 211 ? 15.549 14.608 17.263 1.00 83.31 211 LYS A C 1
ATOM 1580 O O . LYS A 1 211 ? 14.518 13.977 17.471 1.00 83.31 211 LYS A O 1
ATOM 1585 N N . ALA A 1 212 ? 16.258 15.191 18.233 1.00 83.19 212 ALA A N 1
ATOM 1586 C CA . ALA A 1 212 ? 15.836 15.177 19.635 1.00 83.19 212 ALA A CA 1
ATOM 1587 C C . ALA A 1 212 ? 14.478 15.878 19.825 1.00 83.19 212 ALA A C 1
ATOM 1589 O O . ALA A 1 212 ? 13.588 15.323 20.465 1.00 83.19 212 ALA A O 1
ATOM 1590 N N . ALA A 1 213 ? 14.283 17.038 19.187 1.00 84.25 213 ALA A N 1
ATOM 1591 C CA . ALA A 1 213 ? 13.006 17.755 19.203 1.00 84.25 213 ALA A CA 1
ATOM 1592 C C . ALA A 1 213 ? 11.863 16.950 18.550 1.00 84.25 213 ALA A C 1
ATOM 1594 O O . ALA A 1 213 ? 10.752 16.917 19.075 1.00 84.25 213 ALA A O 1
ATOM 1595 N N . ALA A 1 214 ? 12.133 16.250 17.443 1.00 84.00 214 ALA A N 1
ATOM 1596 C CA . ALA A 1 214 ? 11.154 15.383 16.785 1.00 84.00 214 ALA A CA 1
ATOM 1597 C C . ALA A 1 214 ? 10.774 14.163 17.643 1.00 84.00 214 ALA A C 1
ATOM 1599 O O . ALA A 1 214 ? 9.610 13.760 17.673 1.00 84.00 214 ALA A O 1
ATOM 1600 N N . ASP A 1 215 ? 11.738 13.578 18.357 1.00 84.94 215 ASP A N 1
ATOM 1601 C CA . ASP A 1 215 ? 11.483 12.464 19.272 1.00 84.94 215 ASP A CA 1
ATOM 1602 C C . ASP A 1 215 ? 10.691 12.913 20.511 1.00 84.94 215 ASP A C 1
ATOM 1604 O O . ASP A 1 215 ? 9.769 12.208 20.928 1.00 84.94 215 ASP A O 1
ATOM 1608 N N . GLU A 1 216 ? 10.957 14.111 21.036 1.00 85.88 216 GLU A N 1
ATOM 1609 C CA . GLU A 1 216 ? 10.160 14.716 22.108 1.00 85.88 216 GLU A CA 1
ATOM 1610 C C . GLU A 1 216 ? 8.724 15.015 21.650 1.00 85.88 216 GLU A C 1
ATOM 1612 O O . GLU A 1 216 ? 7.765 14.646 22.331 1.00 85.88 216 GLU A O 1
ATOM 1617 N N . ALA A 1 217 ? 8.553 15.621 20.469 1.00 84.31 217 ALA A N 1
ATOM 1618 C CA . ALA A 1 217 ? 7.236 15.887 19.894 1.00 84.31 217 ALA A CA 1
ATOM 1619 C C . ALA A 1 217 ? 6.440 14.589 19.702 1.00 84.31 217 ALA A C 1
ATOM 1621 O O . ALA A 1 217 ? 5.275 14.508 20.088 1.00 84.31 217 ALA A O 1
ATOM 1622 N N . LYS A 1 218 ? 7.081 13.528 19.193 1.00 84.81 218 LYS A N 1
ATOM 1623 C CA . LYS A 1 218 ? 6.454 12.207 19.064 1.00 84.81 218 LYS A CA 1
ATOM 1624 C C . LYS A 1 218 ? 6.064 11.618 20.424 1.00 84.81 218 LYS A C 1
ATOM 1626 O O . LYS A 1 218 ? 4.993 11.019 20.532 1.00 84.81 218 LYS A O 1
ATOM 1631 N N . ALA A 1 219 ? 6.893 11.788 21.455 1.00 84.50 219 ALA A N 1
ATOM 1632 C CA . ALA A 1 219 ? 6.601 11.288 22.797 1.00 84.50 219 ALA A CA 1
ATOM 1633 C C . ALA A 1 219 ? 5.338 11.929 23.400 1.00 84.50 219 ALA A C 1
ATOM 1635 O O . ALA A 1 219 ? 4.582 11.239 24.079 1.00 84.50 219 ALA A O 1
ATOM 1636 N N . ARG A 1 220 ? 5.030 13.194 23.079 1.00 84.56 220 ARG A N 1
ATOM 1637 C CA . ARG A 1 220 ? 3.790 13.866 23.529 1.00 84.56 220 ARG A CA 1
ATOM 1638 C C . ARG A 1 220 ? 2.512 13.187 23.030 1.00 84.56 220 ARG A C 1
ATOM 1640 O O . ARG A 1 220 ? 1.490 13.246 23.704 1.00 84.56 220 ARG A O 1
ATOM 1647 N N . PHE A 1 221 ? 2.566 12.541 21.866 1.00 81.81 221 PHE A N 1
ATOM 1648 C CA . PHE A 1 221 ? 1.427 11.816 21.290 1.00 81.81 221 PHE A CA 1
ATOM 1649 C C . PHE A 1 221 ? 1.397 10.335 21.670 1.00 81.81 221 PHE A C 1
ATOM 1651 O O . PHE A 1 221 ? 0.400 9.655 21.397 1.00 81.81 221 PHE A O 1
ATOM 1658 N N . SER A 1 222 ? 2.482 9.827 22.265 1.00 79.62 222 SER A N 1
ATOM 1659 C CA . SER A 1 222 ? 2.572 8.431 22.678 1.00 79.62 222 SER A CA 1
ATOM 1660 C C . SER A 1 222 ? 1.509 8.113 23.728 1.00 79.62 222 SER A C 1
ATOM 1662 O O . SER A 1 222 ? 1.227 8.907 24.626 1.00 79.62 222 SER A O 1
ATOM 1664 N N . HIS A 1 223 ? 0.852 6.965 23.571 1.00 72.81 223 HIS A N 1
ATOM 1665 C CA . HIS A 1 223 ? -0.147 6.516 24.535 1.00 72.81 223 HIS A CA 1
ATOM 1666 C C . HIS A 1 223 ? 0.513 6.204 25.890 1.00 72.81 223 HIS A C 1
ATOM 1668 O O . HIS A 1 223 ? 1.630 5.692 25.925 1.00 72.81 223 HIS A O 1
ATOM 1674 N N . ILE A 1 224 ? -0.213 6.451 26.987 1.00 66.19 224 ILE A N 1
ATOM 1675 C CA . ILE A 1 224 ? 0.250 6.315 28.384 1.00 66.19 224 ILE A CA 1
ATOM 1676 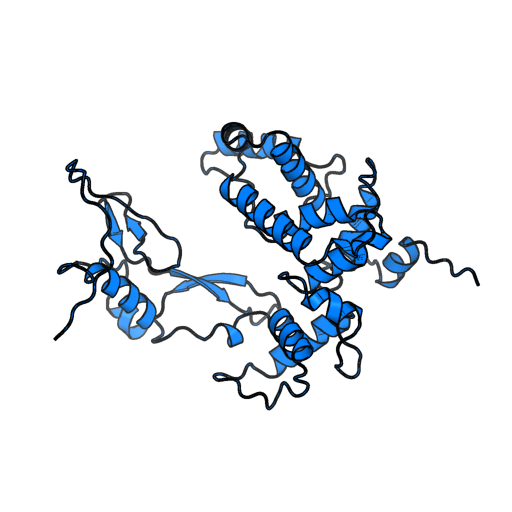C C . ILE A 1 224 ? 0.902 4.945 28.655 1.00 66.19 224 ILE A C 1
ATOM 1678 O O . ILE A 1 224 ? 1.910 4.862 29.346 1.00 66.19 224 ILE A O 1
ATOM 1682 N N . ASP A 1 225 ? 0.367 3.881 28.052 1.00 61.03 225 ASP A N 1
ATOM 1683 C CA . ASP A 1 225 ? 0.866 2.506 28.219 1.00 61.03 225 ASP A CA 1
ATOM 1684 C C . ASP A 1 225 ? 2.190 2.198 27.488 1.00 61.03 225 ASP A C 1
ATOM 1686 O O . ASP A 1 225 ? 2.672 1.071 27.573 1.00 61.03 225 ASP A O 1
ATOM 1690 N N . GLY A 1 226 ? 2.739 3.113 26.677 1.00 60.94 226 GLY A N 1
ATOM 1691 C CA . GLY A 1 226 ? 3.974 2.909 25.897 1.00 60.94 226 GLY A CA 1
ATOM 1692 C C . GLY A 1 226 ? 3.904 1.863 24.767 1.00 60.94 226 GLY A C 1
ATOM 1693 O O . GLY A 1 226 ? 4.727 1.888 23.858 1.00 60.94 226 GLY A O 1
ATOM 1694 N N . ASN A 1 227 ? 2.889 0.991 24.758 1.00 64.94 227 ASN A N 1
ATOM 1695 C CA . ASN A 1 227 ? 2.792 -0.186 23.881 1.00 64.94 227 ASN A CA 1
ATOM 1696 C C . ASN A 1 227 ? 1.745 -0.040 22.756 1.00 64.94 227 ASN A C 1
ATOM 1698 O O . ASN A 1 227 ? 1.120 -1.018 22.345 1.00 64.94 227 ASN A O 1
ATOM 1702 N N . GLY A 1 228 ? 1.497 1.179 22.273 1.00 74.44 228 GLY A N 1
ATOM 1703 C CA . GLY A 1 228 ? 0.361 1.473 21.394 1.00 74.44 228 GLY A CA 1
ATOM 1704 C C . GLY A 1 228 ? 0.687 2.332 20.178 1.00 74.44 228 GLY A C 1
ATOM 1705 O O . GLY A 1 228 ? 0.093 3.394 20.042 1.00 74.44 228 GLY A O 1
ATOM 1706 N N . ASP A 1 229 ? 1.558 1.888 19.266 1.00 83.31 229 ASP A N 1
ATOM 1707 C CA . ASP A 1 229 ? 1.887 2.649 18.041 1.00 83.31 229 ASP A CA 1
ATOM 1708 C C . ASP A 1 229 ? 0.642 3.040 17.225 1.00 83.31 229 ASP A C 1
ATOM 1710 O O . ASP A 1 229 ? 0.520 4.174 16.764 1.00 83.31 229 ASP A O 1
ATOM 1714 N N . HIS A 1 230 ? -0.332 2.134 17.105 1.00 85.25 230 HIS A N 1
ATOM 1715 C CA . HIS A 1 230 ? -1.605 2.425 16.442 1.00 85.25 230 HIS A CA 1
ATOM 1716 C C . HIS A 1 230 ? -2.428 3.498 17.172 1.00 85.25 230 HIS A C 1
ATOM 1718 O O . HIS A 1 230 ? -3.073 4.320 16.527 1.00 85.25 230 HIS A O 1
ATOM 1724 N N . LEU A 1 231 ? -2.382 3.526 18.507 1.00 84.94 231 LEU A N 1
ATOM 1725 C CA . LEU A 1 231 ? -3.074 4.534 19.312 1.00 84.94 231 LEU A CA 1
ATOM 1726 C C . LEU A 1 231 ? -2.356 5.887 19.235 1.00 84.94 231 LEU A C 1
ATOM 1728 O O . LEU A 1 231 ? -3.008 6.923 19.172 1.00 84.94 231 LEU A O 1
ATOM 1732 N N . THR A 1 232 ? -1.026 5.889 19.149 1.00 86.88 232 THR A N 1
ATOM 1733 C CA . THR A 1 232 ? -0.236 7.099 18.889 1.00 86.88 232 THR A CA 1
ATOM 1734 C C . THR A 1 232 ? -0.642 7.740 17.558 1.00 86.88 232 THR A C 1
ATOM 1736 O O . THR A 1 232 ? -0.835 8.952 17.492 1.00 86.88 232 THR A O 1
ATOM 1739 N N . LEU A 1 233 ? -0.848 6.940 16.502 1.00 87.44 233 LEU A N 1
ATOM 1740 C CA . LEU A 1 233 ? -1.343 7.443 15.211 1.00 87.44 233 LEU A CA 1
ATOM 1741 C C . LEU A 1 233 ? -2.749 8.051 15.319 1.00 87.44 233 LEU A C 1
ATOM 1743 O O . LEU A 1 233 ? -3.013 9.081 14.700 1.00 87.44 233 LEU A O 1
ATOM 1747 N N . LEU A 1 234 ? -3.631 7.450 16.123 1.00 87.06 234 LEU A N 1
ATOM 1748 C CA . LEU A 1 234 ? -4.964 7.993 16.395 1.00 87.06 234 LEU A CA 1
ATOM 1749 C C . LEU A 1 234 ? -4.885 9.354 17.102 1.00 87.06 234 LEU A C 1
ATOM 1751 O O . LEU A 1 234 ? -5.572 10.291 16.701 1.00 87.06 234 LEU A O 1
ATOM 1755 N N . ASN A 1 235 ? -4.027 9.479 18.116 1.00 87.81 235 ASN A N 1
ATOM 1756 C CA . ASN A 1 235 ? -3.836 10.728 18.854 1.00 87.81 235 ASN A CA 1
ATOM 1757 C C . ASN A 1 235 ? -3.338 11.853 17.942 1.00 87.81 235 ASN A C 1
ATOM 1759 O O . ASN A 1 235 ? -3.879 12.956 17.985 1.00 87.81 235 ASN A O 1
ATOM 1763 N N . VAL A 1 236 ? -2.358 11.564 17.078 1.00 88.81 236 VAL A N 1
ATOM 1764 C CA . VAL A 1 236 ? -1.851 12.532 16.092 1.00 88.81 236 VAL A CA 1
ATOM 1765 C C . VAL A 1 236 ? -2.950 12.954 15.120 1.00 88.81 236 VAL A C 1
ATOM 1767 O O . VAL A 1 236 ? -3.110 14.146 14.870 1.00 88.81 236 VAL A O 1
ATOM 1770 N N . TYR A 1 237 ? -3.731 12.006 14.594 1.00 88.12 237 TYR A N 1
ATOM 1771 C CA . TYR A 1 237 ? -4.817 12.321 13.664 1.00 88.12 237 TYR A CA 1
ATOM 1772 C C . TYR A 1 237 ? -5.906 13.181 14.322 1.00 88.12 237 TYR A C 1
ATOM 1774 O O . TYR A 1 237 ? -6.358 14.157 13.729 1.00 88.12 237 TYR A O 1
ATOM 1782 N N . ASN A 1 238 ? -6.278 12.880 15.568 1.00 88.06 238 ASN A N 1
ATOM 1783 C CA . ASN A 1 238 ? -7.250 13.674 16.320 1.00 88.06 238 ASN A CA 1
ATOM 1784 C C . ASN A 1 238 ? -6.726 15.085 16.624 1.00 88.06 238 ASN A C 1
ATOM 1786 O O . ASN A 1 238 ? -7.466 16.055 16.472 1.00 88.06 238 ASN A O 1
ATOM 1790 N N . ALA A 1 239 ? -5.454 15.213 17.008 1.00 87.88 239 ALA A N 1
ATOM 1791 C CA . ALA A 1 239 ? -4.829 16.508 17.262 1.00 87.88 239 ALA A CA 1
ATOM 1792 C C . ALA A 1 239 ? -4.721 17.355 15.982 1.00 87.88 239 ALA A C 1
ATOM 1794 O O . ALA A 1 239 ? -4.994 18.555 16.024 1.00 87.88 239 ALA A O 1
ATOM 1795 N N . TYR A 1 240 ? -4.418 16.724 14.842 1.00 88.44 240 TYR A N 1
ATOM 1796 C CA . TYR A 1 240 ? -4.445 17.370 13.529 1.00 88.44 240 TYR A CA 1
ATOM 1797 C C . TYR A 1 240 ? -5.858 17.798 13.126 1.00 88.44 240 TYR A C 1
ATOM 1799 O O . TYR A 1 240 ? -6.049 18.892 12.616 1.00 88.44 240 TYR A O 1
ATOM 1807 N N . LYS A 1 241 ? -6.875 16.971 13.385 1.00 87.12 241 LYS A N 1
ATOM 1808 C CA . LYS A 1 241 ? -8.265 17.329 13.075 1.00 87.12 241 LYS A CA 1
ATOM 1809 C C . LYS A 1 241 ? -8.815 18.469 13.924 1.00 87.12 241 LYS A C 1
ATOM 1811 O O . LYS A 1 241 ? -9.727 19.160 13.484 1.00 87.12 241 LYS A O 1
ATOM 1816 N N . GLN A 1 242 ? -8.259 18.682 15.112 1.00 87.38 242 GLN A N 1
ATOM 1817 C CA . GLN A 1 242 ? -8.543 19.866 15.924 1.00 87.38 242 GLN A CA 1
ATOM 1818 C C . GLN A 1 242 ? -7.763 21.096 15.443 1.00 87.38 242 GLN A C 1
ATOM 1820 O O . GLN A 1 242 ? -8.260 22.212 15.555 1.00 87.38 242 GLN A O 1
ATOM 1825 N N . ASN A 1 243 ? -6.561 20.889 14.900 1.00 82.00 243 ASN A N 1
ATOM 1826 C CA . ASN A 1 243 ? -5.642 21.931 14.457 1.00 82.00 243 ASN A CA 1
ATOM 1827 C C . ASN A 1 243 ? -5.245 21.662 12.998 1.00 82.00 243 ASN A C 1
ATOM 1829 O O . ASN A 1 243 ? -4.145 21.178 12.725 1.00 82.00 243 ASN A O 1
ATOM 1833 N N . GLU A 1 244 ? -6.136 21.959 12.045 1.00 79.69 244 GLU A N 1
ATOM 1834 C CA . GLU A 1 244 ? -5.906 21.729 10.604 1.00 79.69 244 GLU A CA 1
ATOM 1835 C C . GLU A 1 244 ? -4.890 22.722 9.988 1.00 79.69 244 GLU A C 1
ATOM 1837 O O . GLU A 1 244 ? -4.915 23.017 8.790 1.00 79.69 244 GLU A O 1
ATOM 1842 N N . ASP A 1 245 ? -3.960 23.228 10.801 1.00 85.38 245 ASP A N 1
ATOM 1843 C CA . ASP A 1 245 ? -3.004 24.256 10.428 1.00 85.38 245 ASP A CA 1
ATOM 1844 C C . ASP A 1 245 ? -1.676 23.669 9.919 1.00 85.38 245 ASP A C 1
ATOM 1846 O O . ASP A 1 245 ? -1.068 22.798 10.557 1.00 85.38 245 ASP A O 1
ATOM 1850 N N . PRO A 1 246 ? -1.142 24.176 8.790 1.00 83.69 246 PRO A N 1
ATOM 1851 C CA . PRO A 1 246 ? 0.169 23.766 8.291 1.00 83.69 246 PRO A CA 1
ATOM 1852 C C . PRO A 1 246 ? 1.319 24.082 9.255 1.00 83.69 246 PRO A C 1
ATOM 1854 O O . PRO A 1 246 ? 2.297 23.341 9.281 1.00 83.69 246 PRO A O 1
ATOM 1857 N N . GLN A 1 247 ? 1.209 25.161 10.039 1.00 86.62 247 GLN A N 1
ATOM 1858 C CA . GLN A 1 247 ? 2.223 25.544 11.032 1.00 86.62 247 GLN A CA 1
ATOM 1859 C C . GLN A 1 247 ? 2.285 24.529 12.176 1.00 86.62 247 GLN A C 1
ATOM 1861 O O . GLN A 1 247 ? 3.364 24.052 12.510 1.00 86.62 247 GLN A O 1
ATOM 1866 N N . TRP A 1 248 ? 1.126 24.079 12.667 1.00 88.19 248 TRP A N 1
ATOM 1867 C CA . TRP A 1 248 ? 1.050 23.030 13.684 1.00 88.19 248 TRP A CA 1
ATOM 1868 C C . TRP A 1 248 ? 1.739 21.734 13.229 1.00 88.19 248 TRP A C 1
ATOM 1870 O O . TRP A 1 248 ? 2.423 21.078 14.015 1.00 88.19 248 TRP A O 1
ATOM 1880 N N . CYS A 1 249 ? 1.609 21.382 11.945 1.00 86.75 249 CYS A N 1
ATOM 1881 C CA . CYS A 1 249 ? 2.292 20.217 11.379 1.00 86.75 249 CYS A CA 1
ATOM 1882 C C . CYS A 1 249 ? 3.822 20.373 11.417 1.00 86.75 249 CYS A C 1
ATOM 1884 O O . CYS A 1 249 ? 4.526 19.410 11.717 1.00 86.75 249 CYS A O 1
ATOM 1886 N N . LEU A 1 250 ? 4.336 21.576 11.136 1.00 86.25 250 LEU A N 1
ATOM 1887 C CA . LEU A 1 250 ? 5.772 21.866 11.177 1.00 86.25 250 LEU A CA 1
ATOM 1888 C C . LEU A 1 250 ? 6.315 21.797 12.606 1.00 86.25 250 LEU A C 1
ATOM 1890 O O . LEU A 1 250 ? 7.316 21.119 12.832 1.00 86.25 250 LEU A O 1
ATOM 1894 N N . ASP A 1 251 ? 5.621 22.416 13.560 1.00 87.00 251 ASP A N 1
ATOM 1895 C CA . ASP A 1 251 ? 6.029 22.453 14.970 1.00 87.00 251 ASP A CA 1
ATOM 1896 C C . ASP A 1 251 ? 6.072 21.055 15.606 1.00 87.00 251 ASP A C 1
ATOM 1898 O O . ASP A 1 251 ? 6.908 20.773 16.464 1.00 87.00 251 ASP A O 1
ATOM 1902 N N . ASN A 1 252 ? 5.192 20.153 15.161 1.00 87.75 252 ASN A N 1
ATOM 1903 C CA . ASN A 1 252 ? 5.106 18.779 15.661 1.00 87.75 252 ASN A CA 1
ATOM 1904 C C . ASN A 1 252 ? 5.874 17.756 14.805 1.00 87.75 252 ASN A C 1
ATOM 1906 O O . ASN A 1 252 ? 5.764 16.555 15.054 1.00 87.75 252 ASN A O 1
ATOM 1910 N N . PHE A 1 253 ? 6.651 18.200 13.809 1.00 87.19 253 PHE A N 1
ATOM 1911 C CA . PHE A 1 253 ? 7.406 17.331 12.896 1.00 87.19 253 PHE A CA 1
ATOM 1912 C C . PHE A 1 253 ? 6.532 16.273 12.189 1.00 87.19 253 PHE A C 1
ATOM 1914 O O . PHE A 1 253 ? 6.930 15.115 12.027 1.00 87.19 253 PHE A O 1
ATOM 1921 N N . VAL A 1 254 ? 5.337 16.665 11.741 1.00 88.06 254 VAL A N 1
ATOM 1922 C CA . VAL A 1 254 ? 4.400 15.801 11.007 1.00 88.06 254 VAL A CA 1
ATOM 1923 C C . VAL A 1 254 ? 4.258 16.272 9.559 1.00 88.06 254 VAL A C 1
ATOM 1925 O O . VAL A 1 254 ? 4.171 17.465 9.286 1.00 88.06 254 VAL A O 1
ATOM 1928 N N . ASP A 1 255 ? 4.223 15.340 8.604 1.00 88.81 255 ASP A N 1
ATOM 1929 C CA . ASP A 1 255 ? 4.043 15.669 7.187 1.00 88.81 255 ASP A CA 1
ATOM 1930 C C . ASP A 1 255 ? 2.574 16.039 6.876 1.00 88.81 255 ASP A C 1
ATOM 1932 O O . ASP A 1 255 ? 1.695 15.165 6.906 1.00 88.81 255 ASP A O 1
ATOM 1936 N N . PRO A 1 256 ? 2.277 17.301 6.495 1.00 87.50 256 PRO A N 1
ATOM 1937 C CA . PRO A 1 256 ? 0.918 17.719 6.159 1.00 87.50 256 PRO A CA 1
ATOM 1938 C C . PRO A 1 256 ? 0.378 17.031 4.897 1.00 87.50 256 PRO A C 1
ATOM 1940 O O . PRO A 1 256 ? -0.836 16.908 4.730 1.00 87.50 256 PRO A O 1
ATOM 1943 N N . LYS A 1 257 ? 1.245 16.571 3.982 1.00 87.88 257 LYS A N 1
ATOM 1944 C CA . LYS A 1 257 ? 0.808 15.857 2.771 1.00 87.88 257 LYS A CA 1
ATOM 1945 C C . LYS A 1 257 ? 0.314 14.458 3.110 1.00 87.88 257 LYS A C 1
ATOM 1947 O O . LYS A 1 257 ? -0.695 14.027 2.556 1.00 87.88 257 LYS A O 1
ATOM 1952 N N . ALA A 1 258 ? 1.004 13.779 4.026 1.00 87.81 258 ALA A N 1
ATOM 1953 C CA . ALA A 1 258 ? 0.589 12.478 4.531 1.00 87.81 258 ALA A CA 1
ATOM 1954 C C . ALA A 1 258 ? -0.777 12.589 5.229 1.00 87.81 258 ALA A C 1
ATOM 1956 O O . ALA A 1 258 ? -1.706 11.865 4.883 1.00 87.81 258 ALA A O 1
ATOM 1957 N N . LEU A 1 259 ? -0.948 13.565 6.123 1.00 88.00 259 LEU A N 1
ATOM 1958 C CA . LEU A 1 259 ? -2.210 13.766 6.843 1.00 88.00 259 LEU A CA 1
ATOM 1959 C C . LEU A 1 259 ? -3.396 14.085 5.919 1.00 88.00 259 LEU A C 1
ATOM 1961 O O . LEU A 1 259 ? -4.462 13.489 6.059 1.00 88.00 259 LEU A O 1
ATOM 1965 N N . LYS A 1 260 ? -3.206 14.948 4.912 1.00 89.06 260 LYS A N 1
ATOM 1966 C CA . LYS A 1 260 ? -4.242 15.213 3.895 1.00 89.06 260 LYS A CA 1
ATOM 1967 C C . LYS A 1 260 ? -4.581 13.973 3.068 1.00 89.06 260 LYS A C 1
ATOM 1969 O O . LYS A 1 260 ? -5.742 13.749 2.734 1.00 89.06 260 LYS A O 1
ATOM 1974 N N . ALA A 1 261 ? -3.585 13.156 2.727 1.00 88.88 261 ALA A N 1
ATOM 1975 C CA . ALA A 1 261 ? -3.828 11.887 2.049 1.00 88.88 261 ALA A CA 1
ATOM 1976 C C . ALA A 1 261 ? -4.623 10.916 2.937 1.00 88.88 261 ALA A C 1
ATOM 1978 O O . ALA A 1 261 ? -5.533 10.258 2.435 1.00 88.88 261 ALA A O 1
ATOM 1979 N N . ALA A 1 262 ? -4.335 10.874 4.242 1.00 88.19 262 ALA A N 1
ATOM 1980 C CA . ALA A 1 262 ? -5.067 10.045 5.198 1.00 88.19 262 ALA A CA 1
ATOM 1981 C C . ALA A 1 262 ? -6.528 10.491 5.294 1.00 88.19 262 ALA A C 1
ATOM 1983 O O . ALA A 1 262 ? -7.427 9.656 5.280 1.00 88.19 262 ALA A O 1
ATOM 1984 N N . ASP A 1 263 ? -6.780 11.798 5.289 1.00 88.06 263 ASP A N 1
ATOM 1985 C CA . ASP A 1 263 ? -8.140 12.329 5.303 1.00 88.06 263 ASP A CA 1
ATOM 1986 C C . ASP A 1 263 ? -8.942 11.951 4.050 1.00 88.06 263 ASP A C 1
ATOM 1988 O O . ASP A 1 263 ? -10.094 11.532 4.140 1.00 88.06 263 ASP A O 1
ATOM 1992 N N . ASN A 1 264 ? -8.305 11.987 2.876 1.00 88.12 264 ASN A N 1
ATOM 1993 C CA . ASN A 1 264 ? -8.925 11.518 1.637 1.00 88.12 264 ASN A CA 1
ATOM 1994 C C . ASN A 1 264 ? -9.262 10.019 1.690 1.00 88.12 264 ASN A C 1
ATOM 1996 O O . ASN A 1 264 ? -10.308 9.604 1.189 1.00 88.12 264 ASN A O 1
ATOM 2000 N N . VAL A 1 265 ? -8.396 9.193 2.288 1.00 85.88 265 VAL A N 1
ATOM 2001 C CA . VAL A 1 265 ? -8.665 7.758 2.485 1.00 85.88 265 VAL A CA 1
ATOM 2002 C C . VAL A 1 265 ? -9.836 7.561 3.448 1.00 85.88 265 VAL A C 1
ATOM 2004 O O . VAL A 1 265 ? -10.767 6.825 3.116 1.00 85.88 265 VAL A O 1
ATOM 2007 N N . ALA A 1 266 ? -9.842 8.269 4.580 1.00 83.56 266 ALA A N 1
ATOM 2008 C CA . ALA A 1 266 ? -10.926 8.233 5.559 1.00 83.56 266 ALA A CA 1
ATOM 2009 C C . ALA A 1 266 ? -12.264 8.628 4.924 1.00 83.56 266 ALA A C 1
ATOM 2011 O O . ALA A 1 266 ? -13.276 7.956 5.116 1.00 83.56 266 ALA A O 1
ATOM 2012 N N . PHE A 1 267 ? -12.268 9.693 4.121 1.00 84.44 267 PHE A N 1
ATOM 2013 C CA . PHE A 1 267 ? -13.446 10.157 3.400 1.00 84.44 267 PHE A CA 1
ATOM 2014 C C . PHE A 1 267 ? -13.959 9.106 2.408 1.00 84.44 267 PHE A C 1
ATOM 2016 O O . PHE A 1 267 ? -15.146 8.788 2.412 1.00 84.44 267 PHE A O 1
ATOM 2023 N N . ARG A 1 268 ? -13.077 8.501 1.602 1.00 81.25 268 ARG A N 1
ATOM 2024 C CA . ARG A 1 268 ? -13.460 7.449 0.642 1.00 81.25 268 ARG A CA 1
ATOM 2025 C C . ARG A 1 268 ? -14.042 6.217 1.331 1.00 81.25 268 ARG A C 1
ATOM 2027 O O . ARG A 1 268 ? -15.032 5.673 0.852 1.00 81.25 268 ARG A O 1
ATOM 2034 N N . ALA A 1 269 ? -13.457 5.806 2.452 1.00 76.38 269 ALA A N 1
ATOM 2035 C CA . ALA A 1 269 ? -13.967 4.696 3.248 1.00 76.38 269 ALA A CA 1
ATOM 2036 C C . ALA A 1 269 ? -15.342 5.012 3.870 1.00 76.38 269 ALA A C 1
ATOM 2038 O O . ALA A 1 269 ? -16.219 4.152 3.852 1.00 76.38 269 ALA A O 1
ATOM 2039 N N . LYS A 1 270 ? -15.589 6.261 4.301 1.00 74.06 270 LYS A N 1
ATOM 2040 C CA . LYS A 1 270 ? -16.921 6.706 4.759 1.00 74.06 270 LYS A CA 1
ATOM 2041 C C . LYS A 1 270 ? -17.965 6.684 3.641 1.00 74.06 270 LYS A C 1
ATOM 2043 O O . LYS A 1 270 ? -19.079 6.203 3.844 1.00 74.06 270 LYS A O 1
ATOM 2048 N N . VAL A 1 271 ? -17.609 7.204 2.465 1.00 68.94 271 VAL A N 1
ATOM 2049 C CA . VAL A 1 271 ? -18.512 7.312 1.305 1.00 68.94 271 VAL A CA 1
ATOM 2050 C C . VAL A 1 271 ? -18.877 5.938 0.731 1.00 68.94 271 VAL A C 1
ATOM 2052 O O . VAL A 1 271 ? -19.986 5.764 0.236 1.00 68.94 271 VAL A O 1
ATOM 2055 N N . GLY A 1 272 ? -17.999 4.939 0.852 1.00 60.06 272 GLY A N 1
ATOM 2056 C CA . GLY A 1 272 ? -18.181 3.577 0.333 1.00 60.06 272 GLY A CA 1
ATOM 2057 C C . GLY A 1 272 ? -19.258 2.707 1.004 1.00 60.06 272 GLY A C 1
ATOM 2058 O O . GLY A 1 272 ? -19.160 1.498 0.886 1.00 60.06 272 GLY A O 1
ATOM 2059 N N . LYS A 1 273 ? -20.285 3.290 1.650 1.00 55.69 273 LYS A N 1
ATOM 2060 C CA . LYS A 1 273 ? -21.349 2.644 2.466 1.00 55.69 273 LYS A CA 1
ATOM 2061 C C . LYS A 1 273 ? -21.023 2.391 3.944 1.00 55.69 273 LYS A C 1
ATOM 2063 O O . LYS A 1 273 ? -21.606 1.506 4.573 1.00 55.69 273 LYS A O 1
ATOM 2068 N N . GLN A 1 274 ? -20.227 3.251 4.580 1.00 50.91 274 GLN A N 1
ATOM 2069 C CA . GLN A 1 274 ? -20.163 3.256 6.049 1.00 50.91 274 GLN A CA 1
ATOM 2070 C C . GLN A 1 274 ? -21.539 3.551 6.697 1.00 50.91 274 GLN A C 1
ATOM 2072 O O . GLN A 1 274 ? -21.750 3.229 7.861 1.00 50.91 274 GLN A O 1
ATOM 2077 N N . SER A 1 275 ? -22.519 4.054 5.935 1.00 46.69 275 SER A N 1
ATOM 2078 C CA . SER A 1 275 ? -23.912 4.247 6.364 1.00 46.69 275 SER A CA 1
ATOM 2079 C C . SER A 1 275 ? -24.662 2.970 6.779 1.00 46.69 275 SER A C 1
ATOM 2081 O O . SER A 1 275 ? -25.744 3.089 7.346 1.00 46.69 275 SER A O 1
ATOM 2083 N N . GLN A 1 276 ? -24.142 1.767 6.499 1.00 50.12 276 GLN A N 1
ATOM 2084 C CA . GLN A 1 276 ? -24.746 0.499 6.948 1.00 50.12 276 GLN A CA 1
ATOM 2085 C C . GLN A 1 276 ? -24.075 -0.105 8.192 1.00 50.12 276 GLN A C 1
ATOM 2087 O O . GLN A 1 276 ? -24.636 -1.013 8.803 1.00 50.12 276 GLN A O 1
ATOM 2092 N N . LEU A 1 277 ? -22.905 0.395 8.605 1.00 53.81 277 LEU A N 1
ATOM 2093 C CA . LEU A 1 277 ? -22.237 -0.076 9.819 1.00 53.81 277 LEU A CA 1
ATOM 2094 C C . LEU A 1 277 ? -22.791 0.708 11.018 1.00 53.81 277 LEU A C 1
ATOM 2096 O O . LEU A 1 277 ? -22.725 1.940 11.005 1.00 53.81 277 LEU A O 1
ATOM 2100 N N . PRO A 1 278 ? -23.338 0.050 12.058 1.00 49.97 278 PRO A N 1
ATOM 2101 C CA . PRO A 1 278 ? -24.006 0.741 13.154 1.00 49.97 278 PRO A CA 1
ATOM 2102 C C . PRO A 1 278 ? -23.045 1.718 13.840 1.00 49.97 278 PRO A C 1
ATOM 2104 O O . PRO A 1 278 ? -22.082 1.323 14.494 1.00 49.97 278 PRO A O 1
ATOM 2107 N N . HIS A 1 279 ? -23.304 3.017 13.675 1.00 48.03 279 HIS A N 1
ATOM 2108 C CA . HIS A 1 279 ? -22.533 4.084 14.306 1.00 48.03 279 HIS A CA 1
ATOM 2109 C C . HIS A 1 279 ? -22.926 4.182 15.775 1.00 48.03 279 HIS A C 1
ATOM 2111 O O . HIS A 1 279 ? -23.833 4.925 16.146 1.00 48.03 279 HIS A O 1
ATOM 2117 N N . LYS A 1 280 ? -22.239 3.431 16.633 1.00 48.75 280 LYS A N 1
ATOM 2118 C CA . LYS A 1 280 ? -22.216 3.759 18.058 1.00 48.75 280 LYS A CA 1
ATOM 2119 C C . LYS A 1 280 ? -21.157 4.841 18.254 1.00 48.75 280 LYS A C 1
ATOM 2121 O O . LYS A 1 280 ? -20.043 4.718 17.753 1.00 48.75 280 LYS A O 1
ATOM 2126 N N . GLY A 1 281 ? -21.578 5.950 18.863 1.00 46.59 281 GLY A N 1
ATOM 2127 C CA . GLY A 1 281 ? -20.779 7.165 19.011 1.00 46.59 281 GLY A CA 1
ATOM 2128 C C . GLY A 1 281 ? -19.447 6.938 19.725 1.00 46.59 281 GLY A C 1
ATOM 2129 O O . GLY A 1 281 ? -19.212 5.888 20.314 1.00 46.59 281 GLY A O 1
ATOM 2130 N N . ILE A 1 282 ? -18.592 7.958 19.662 1.00 47.91 282 ILE A N 1
ATOM 2131 C CA . ILE A 1 282 ? -17.270 8.000 20.298 1.00 47.91 282 ILE A CA 1
ATOM 2132 C C . ILE A 1 282 ? -17.443 7.733 21.799 1.00 47.91 282 ILE A C 1
ATOM 2134 O O . ILE A 1 282 ? -18.028 8.554 22.505 1.00 47.91 282 ILE A O 1
ATOM 2138 N N . ILE A 1 283 ? -16.955 6.589 22.285 1.00 50.06 283 ILE A N 1
ATOM 2139 C CA . ILE A 1 283 ? -16.895 6.298 23.722 1.00 50.06 283 ILE A CA 1
ATOM 2140 C C . ILE A 1 283 ? -15.453 6.567 24.176 1.00 50.06 283 ILE A C 1
ATOM 2142 O O . ILE A 1 283 ? -14.574 5.741 23.915 1.00 50.06 283 ILE A O 1
ATOM 2146 N N . PRO A 1 284 ? -15.169 7.704 24.836 1.00 45.06 284 PRO A N 1
ATOM 2147 C CA . PRO A 1 284 ? -13.835 7.974 25.358 1.00 45.06 284 PRO A CA 1
ATOM 2148 C C . PRO A 1 284 ? -13.465 6.958 26.455 1.00 45.06 284 PRO A C 1
ATOM 2150 O O . PRO A 1 284 ? -14.278 6.659 27.326 1.00 45.06 284 PRO A O 1
ATOM 2153 N N . GLY A 1 285 ? -12.231 6.433 26.416 1.00 55.84 285 GLY A N 1
ATOM 2154 C CA . GLY A 1 285 ? -11.669 5.565 27.470 1.00 55.84 285 GLY A CA 1
ATOM 2155 C C . GLY A 1 285 ? -11.499 4.074 27.136 1.00 55.84 285 GLY A C 1
ATOM 2156 O O . GLY A 1 285 ? -11.430 3.261 28.050 1.00 55.84 285 GLY A O 1
ATOM 2157 N N . ASN A 1 286 ? -11.430 3.687 25.857 1.00 63.62 286 ASN A N 1
ATOM 2158 C CA . ASN A 1 286 ? -11.567 2.287 25.430 1.00 63.62 286 ASN A CA 1
ATOM 2159 C C . ASN A 1 286 ? -10.349 1.695 24.683 1.00 63.62 286 ASN A C 1
ATOM 2161 O O . ASN A 1 286 ? -10.504 0.943 23.716 1.00 63.62 286 ASN A O 1
ATOM 2165 N N . SER A 1 287 ? -9.129 2.051 25.101 1.00 68.06 287 SER A N 1
ATOM 2166 C CA . SER A 1 287 ? -7.875 1.626 24.450 1.00 68.06 287 SER A CA 1
ATOM 2167 C C . SER A 1 287 ? -7.785 0.104 24.258 1.00 68.06 287 SER A C 1
ATOM 2169 O O . SER A 1 287 ? -7.339 -0.348 23.205 1.00 68.06 287 SER A O 1
ATOM 2171 N N . GLU A 1 288 ? -8.286 -0.685 25.212 1.00 74.56 288 GLU A N 1
ATOM 2172 C CA . GLU A 1 288 ? -8.311 -2.153 25.156 1.00 74.56 288 GLU A CA 1
ATOM 2173 C C . GLU A 1 288 ? -9.198 -2.711 24.034 1.00 74.56 288 GLU A C 1
ATOM 2175 O O . GLU A 1 288 ? -8.775 -3.613 23.312 1.00 74.56 288 GLU A O 1
ATOM 2180 N N . ARG A 1 289 ? -10.394 -2.154 23.791 1.00 75.38 289 ARG A N 1
ATOM 2181 C CA . ARG A 1 289 ? -11.238 -2.622 22.674 1.00 75.38 289 ARG A CA 1
ATOM 2182 C C . ARG A 1 289 ? -10.667 -2.240 21.317 1.00 75.38 289 ARG A C 1
ATOM 2184 O O . ARG A 1 289 ? -10.763 -3.024 20.377 1.00 75.38 289 ARG A O 1
ATOM 2191 N N . CYS A 1 290 ? -10.024 -1.077 21.214 1.00 74.31 290 CYS A N 1
ATOM 2192 C CA . CYS A 1 290 ? -9.282 -0.712 20.008 1.00 74.31 290 CYS A CA 1
ATOM 2193 C C . CYS A 1 290 ? -8.117 -1.681 19.764 1.00 74.31 290 CYS A C 1
ATOM 2195 O O . CYS A 1 290 ? -7.943 -2.139 18.636 1.00 74.31 290 CYS A O 1
ATOM 2197 N N . LYS A 1 291 ? -7.365 -2.057 20.811 1.00 77.38 291 LYS A N 1
ATOM 2198 C CA . LYS A 1 291 ? -6.316 -3.086 20.718 1.00 77.38 291 LYS A CA 1
ATOM 2199 C C . LYS A 1 291 ? -6.914 -4.413 20.235 1.00 77.38 291 LYS A C 1
ATOM 2201 O O . LYS A 1 291 ? -6.463 -4.927 19.218 1.00 77.38 291 LYS A O 1
ATOM 2206 N N . LEU A 1 292 ? -7.980 -4.916 20.862 1.00 75.62 292 LEU A N 1
ATOM 2207 C CA . LEU A 1 292 ? -8.653 -6.163 20.461 1.00 75.62 292 LEU A CA 1
ATOM 2208 C C . LEU A 1 292 ? -9.142 -6.141 19.002 1.00 75.62 292 LEU A C 1
ATOM 2210 O O . LEU A 1 292 ? -8.916 -7.097 18.259 1.00 75.62 292 LEU A O 1
ATOM 2214 N N . CYS A 1 293 ? -9.733 -5.034 18.549 1.00 76.25 293 CYS A N 1
ATOM 2215 C CA . CYS A 1 293 ? -10.179 -4.893 17.163 1.00 76.25 293 CYS A CA 1
ATOM 2216 C C . CYS A 1 293 ? -9.009 -4.819 16.165 1.00 76.25 293 CYS A C 1
ATOM 2218 O O . CYS A 1 293 ? -9.104 -5.315 15.044 1.00 76.25 293 CYS A O 1
ATOM 2220 N N . VAL A 1 294 ? -7.875 -4.223 16.542 1.00 78.81 294 VAL A N 1
ATOM 2221 C CA . VAL A 1 294 ? -6.673 -4.238 15.691 1.00 78.81 294 VAL A CA 1
ATOM 2222 C C . VAL A 1 294 ? -6.107 -5.657 15.572 1.00 78.81 294 VAL A C 1
ATOM 2224 O O . VAL A 1 294 ? -5.578 -6.011 14.511 1.00 78.81 294 VAL A O 1
ATOM 2227 N N . MET A 1 295 ? -6.249 -6.465 16.624 1.00 74.81 295 MET A N 1
ATOM 2228 C CA . MET A 1 295 ? -5.771 -7.847 16.688 1.00 74.81 295 MET A CA 1
ATOM 2229 C C . MET A 1 295 ? -6.640 -8.814 15.874 1.00 74.81 295 MET A C 1
ATOM 2231 O O . MET A 1 295 ? -6.098 -9.721 15.243 1.00 74.81 295 MET A O 1
ATOM 2235 N N . SER A 1 296 ? -7.960 -8.598 15.810 1.00 70.19 296 SER A N 1
ATOM 2236 C CA . SER A 1 296 ? -8.901 -9.489 15.104 1.00 70.19 296 SER A CA 1
ATOM 2237 C C . SER A 1 296 ? -8.632 -9.618 13.594 1.00 70.19 296 SER A C 1
ATOM 2239 O O . SER A 1 296 ? -8.947 -10.644 12.989 1.00 70.19 296 SER A O 1
ATOM 2241 N N . GLY A 1 297 ? -8.001 -8.612 12.976 1.00 61.62 297 GLY A N 1
ATOM 2242 C CA . GLY A 1 297 ? -7.594 -8.648 11.566 1.00 61.62 297 GLY A CA 1
ATOM 2243 C C . GLY A 1 297 ? -6.115 -8.952 11.308 1.00 61.62 297 GLY A C 1
ATOM 2244 O O . GLY A 1 297 ? -5.691 -8.869 10.162 1.00 61.62 297 GLY A O 1
ATOM 2245 N N . ALA A 1 298 ? -5.308 -9.239 12.336 1.00 59.56 298 ALA A N 1
ATOM 2246 C CA . ALA A 1 298 ? -3.850 -9.396 12.214 1.00 59.56 298 ALA A CA 1
ATOM 2247 C C . ALA A 1 298 ? -3.354 -10.848 12.355 1.00 59.56 298 ALA 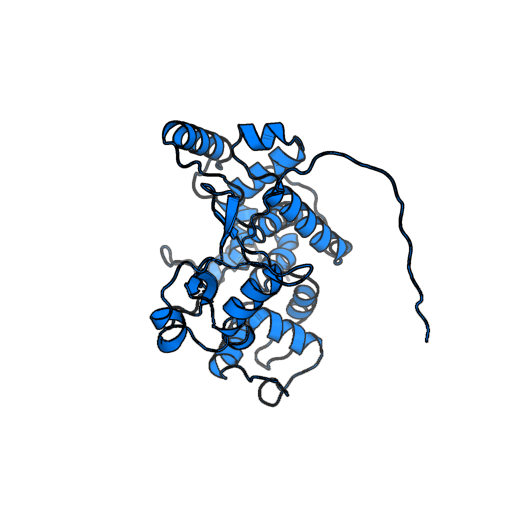A C 1
ATOM 2249 O O . ALA A 1 298 ? -2.163 -11.057 12.577 1.00 59.56 298 ALA A O 1
ATOM 2250 N N . THR A 1 299 ? -4.230 -11.849 12.217 1.00 52.44 299 THR A N 1
ATOM 2251 C CA . THR A 1 299 ? -3.936 -13.270 12.506 1.00 52.44 299 THR A CA 1
ATOM 2252 C C . THR A 1 299 ? -2.657 -13.808 11.845 1.00 52.44 299 THR A C 1
ATOM 2254 O O . THR A 1 299 ? -1.999 -14.663 12.431 1.00 52.44 299 THR A O 1
ATOM 2257 N N . ALA A 1 300 ? -2.251 -13.275 10.687 1.00 49.12 300 ALA A N 1
ATOM 2258 C CA . ALA A 1 300 ? -1.049 -13.693 9.959 1.00 49.12 300 ALA A CA 1
ATOM 2259 C C . ALA A 1 300 ? 0.249 -12.928 10.314 1.00 49.12 300 ALA A C 1
ATOM 2261 O O . ALA A 1 300 ? 1.338 -13.397 9.987 1.00 49.12 300 ALA A O 1
ATOM 2262 N N . THR A 1 301 ? 0.173 -11.765 10.972 1.00 51.00 301 THR A N 1
ATOM 2263 C CA . THR A 1 301 ? 1.324 -10.847 11.156 1.00 51.00 301 THR A CA 1
ATOM 2264 C C . THR A 1 301 ? 1.918 -10.894 12.568 1.00 51.00 301 THR A C 1
ATOM 2266 O O . THR A 1 301 ? 2.778 -10.082 12.917 1.00 51.00 301 THR A O 1
ATOM 2269 N N . PHE A 1 302 ? 1.477 -11.833 13.407 1.00 51.47 302 PHE A N 1
ATOM 2270 C CA . PHE A 1 302 ? 1.947 -11.935 14.785 1.00 51.47 302 PHE A CA 1
ATOM 2271 C C . PHE A 1 302 ? 3.387 -12.446 14.883 1.00 51.47 302 PHE A C 1
ATOM 2273 O O . PHE A 1 302 ? 3.687 -13.613 14.635 1.00 51.47 302 PHE A O 1
ATOM 2280 N N . SER A 1 303 ? 4.274 -11.567 15.348 1.00 44.34 303 SER A N 1
ATOM 2281 C CA . SER A 1 303 ? 5.540 -11.944 15.974 1.00 44.34 303 SER A CA 1
ATOM 2282 C C . SER A 1 303 ? 5.222 -12.703 17.266 1.00 44.34 303 SER A C 1
ATOM 2284 O O . SER A 1 303 ? 4.778 -12.096 18.241 1.00 44.34 303 SER A O 1
ATOM 2286 N N . LYS A 1 304 ? 5.412 -14.029 17.282 1.00 36.88 304 LYS A N 1
ATOM 2287 C CA . LYS A 1 304 ? 5.245 -14.860 18.485 1.00 36.88 304 LYS A CA 1
ATOM 2288 C C . LYS A 1 304 ? 6.251 -14.443 19.565 1.00 36.88 304 LYS A C 1
ATOM 2290 O O . LYS A 1 304 ? 7.349 -14.981 19.630 1.00 36.88 304 LYS A O 1
ATOM 2295 N N . THR A 1 305 ? 5.854 -13.524 20.438 1.00 35.66 305 THR A N 1
ATOM 2296 C CA . THR A 1 305 ? 6.478 -13.337 21.759 1.00 35.66 305 THR A CA 1
ATOM 2297 C C . THR A 1 305 ? 5.529 -13.662 22.912 1.00 35.66 305 THR A C 1
ATOM 2299 O O . THR A 1 305 ? 5.981 -13.767 24.045 1.00 35.66 305 THR A O 1
ATOM 2302 N N . ALA A 1 306 ? 4.250 -13.940 22.648 1.00 33.66 306 ALA A N 1
ATOM 2303 C CA . ALA A 1 306 ? 3.355 -14.539 23.631 1.00 33.66 306 ALA A CA 1
ATOM 2304 C C . ALA A 1 306 ? 2.296 -15.404 22.940 1.00 33.66 306 ALA A C 1
ATOM 2306 O O . ALA A 1 306 ? 1.664 -15.002 21.965 1.00 33.66 306 ALA A O 1
ATOM 2307 N N . SER A 1 307 ? 2.141 -16.619 23.449 1.00 32.59 307 SER A N 1
ATOM 2308 C CA . SER A 1 307 ? 1.098 -17.582 23.123 1.00 32.59 307 SER A CA 1
ATOM 2309 C C . SER A 1 307 ? -0.282 -17.029 23.484 1.00 32.59 307 SER A C 1
ATOM 2311 O O . SER A 1 307 ? -0.748 -17.212 24.604 1.00 32.59 307 SER A O 1
ATOM 2313 N N . LEU A 1 308 ? -0.942 -16.359 22.548 1.00 37.47 308 LEU A N 1
ATOM 2314 C CA . LEU A 1 308 ? -2.386 -16.157 22.599 1.00 37.47 308 LEU A CA 1
ATOM 2315 C C . LEU A 1 308 ? -2.966 -16.825 21.363 1.00 37.47 308 LEU A C 1
ATOM 2317 O O . LEU A 1 308 ? -2.672 -16.444 20.229 1.00 37.47 308 LEU A O 1
ATOM 2321 N N . SER A 1 309 ? -3.704 -17.906 21.596 1.00 37.66 309 SER A N 1
ATOM 2322 C CA . SER A 1 309 ? -4.381 -18.632 20.534 1.00 37.66 309 SER A CA 1
ATOM 2323 C C . SER A 1 309 ? -5.533 -17.773 20.003 1.00 37.66 309 SER A C 1
ATOM 2325 O O . SER A 1 309 ? -6.116 -16.978 20.740 1.00 37.66 309 SER A O 1
ATOM 2327 N N . GLY A 1 310 ? -5.907 -17.929 18.730 1.00 41.97 310 GLY A N 1
ATOM 2328 C CA . GLY A 1 310 ? -7.067 -17.223 18.161 1.00 41.97 310 GLY A CA 1
ATOM 2329 C C . GLY A 1 310 ? -8.377 -17.462 18.935 1.00 41.97 310 GLY A C 1
ATOM 2330 O O . GLY A 1 310 ? -9.281 -16.631 18.884 1.00 41.97 310 GLY A O 1
ATOM 2331 N N . ALA A 1 311 ? -8.454 -18.546 19.717 1.00 41.66 311 ALA A N 1
ATOM 2332 C CA . ALA A 1 311 ? -9.573 -18.845 20.606 1.00 41.66 311 ALA A CA 1
ATOM 2333 C C . ALA A 1 311 ? -9.634 -17.925 21.843 1.00 41.66 311 ALA A C 1
ATOM 2335 O O . ALA A 1 311 ? -10.725 -17.658 22.346 1.00 41.66 311 ALA A O 1
ATOM 2336 N N . ASP A 1 312 ? -8.501 -17.392 22.306 1.00 38.06 312 ASP A N 1
ATOM 2337 C CA . ASP A 1 312 ? -8.448 -16.496 23.469 1.00 38.06 312 ASP A CA 1
ATOM 2338 C C . ASP A 1 312 ? -8.929 -15.079 23.113 1.00 38.06 312 ASP A C 1
ATOM 2340 O O . ASP A 1 312 ? -9.581 -14.422 23.922 1.00 38.06 312 ASP A O 1
ATOM 2344 N N . ILE A 1 313 ? -8.715 -14.644 21.864 1.00 45.19 313 ILE A N 1
ATOM 2345 C CA . ILE A 1 313 ? -9.241 -13.374 21.330 1.00 45.19 313 ILE A CA 1
ATOM 2346 C C . ILE A 1 313 ? -10.771 -13.447 21.176 1.00 45.19 313 ILE A C 1
ATOM 2348 O O . ILE A 1 313 ? -11.474 -12.500 21.527 1.00 45.19 313 ILE A O 1
ATOM 2352 N N . MET A 1 314 ? -11.300 -14.593 20.728 1.00 38.66 314 MET A N 1
ATOM 2353 C CA . MET A 1 314 ? -12.747 -14.844 20.653 1.00 38.66 314 MET A CA 1
ATOM 2354 C C . MET A 1 314 ? -13.384 -14.937 22.049 1.00 38.66 314 MET A C 1
ATOM 2356 O O . MET A 1 314 ? -14.443 -14.355 22.274 1.00 38.66 314 MET A O 1
ATOM 2360 N N . LYS A 1 315 ? -12.730 -15.569 23.034 1.00 36.69 315 LYS A N 1
ATOM 2361 C CA . LYS A 1 315 ? -13.222 -15.589 24.427 1.00 36.69 315 LYS A CA 1
ATOM 2362 C C . LYS A 1 315 ? -13.198 -14.210 25.096 1.00 36.69 315 LYS A C 1
ATOM 2364 O O . LYS A 1 315 ? -14.109 -13.901 25.860 1.00 36.69 315 LYS A O 1
ATOM 2369 N N . ALA A 1 316 ? -12.222 -13.358 24.777 1.00 36.16 316 ALA A N 1
ATOM 2370 C CA . ALA A 1 316 ? -12.157 -11.982 25.278 1.00 36.16 316 ALA A CA 1
ATOM 2371 C C . ALA A 1 316 ? -13.247 -11.057 24.690 1.00 36.16 316 ALA A C 1
ATOM 2373 O O . ALA A 1 316 ? -13.535 -10.012 25.270 1.00 36.16 316 ALA A O 1
ATOM 2374 N N . SER A 1 317 ? -13.883 -11.444 23.576 1.00 36.81 317 SER A N 1
ATOM 2375 C CA . SER A 1 317 ? -14.981 -10.692 22.944 1.00 36.81 317 SER A CA 1
ATOM 2376 C C . SER A 1 317 ? -16.358 -10.882 23.607 1.00 36.81 317 SER A C 1
ATOM 2378 O O . SER A 1 317 ? -17.332 -10.270 23.180 1.00 36.81 317 SER A O 1
ATOM 2380 N N . GLY A 1 318 ? -16.454 -11.670 24.687 1.00 29.72 318 GLY A N 1
ATOM 2381 C CA . GLY A 1 318 ? -17.678 -11.751 25.492 1.00 29.72 318 GLY A CA 1
ATOM 2382 C C . GLY A 1 318 ? -18.842 -12.485 24.822 1.00 29.72 318 GLY A C 1
ATOM 2383 O O . GLY A 1 318 ? -19.996 -12.226 25.153 1.00 29.72 318 GLY A O 1
ATOM 2384 N N . PHE A 1 319 ? -18.568 -13.424 23.915 1.00 32.69 319 PHE A N 1
ATOM 2385 C CA . PHE A 1 319 ? -19.588 -14.328 23.388 1.00 32.69 319 PHE A CA 1
ATOM 2386 C C . PHE A 1 319 ? -19.863 -15.458 24.400 1.00 32.69 319 PHE A C 1
ATOM 2388 O O . PHE A 1 319 ? -19.460 -16.605 24.212 1.00 32.69 319 PHE A O 1
ATOM 2395 N N . THR A 1 320 ? -20.532 -15.147 25.516 1.00 33.59 320 THR A N 1
ATOM 2396 C CA . THR A 1 320 ? -21.323 -16.177 26.201 1.00 33.59 320 THR A CA 1
ATOM 2397 C C . THR A 1 320 ? -22.613 -16.316 25.419 1.00 33.59 320 THR A C 1
ATOM 2399 O O . THR A 1 320 ? -23.461 -15.423 25.455 1.00 33.59 320 THR A O 1
ATOM 2402 N N . GLY A 1 321 ? -22.738 -17.425 24.689 1.00 29.38 321 GLY A N 1
ATOM 2403 C CA . GLY A 1 321 ? -24.013 -17.855 24.141 1.00 29.38 321 GLY A CA 1
ATOM 2404 C C . GLY A 1 321 ? -25.058 -17.825 25.250 1.00 29.38 321 GLY A C 1
ATOM 2405 O O . GLY A 1 321 ? -24.912 -18.495 26.273 1.00 29.38 321 GLY A O 1
ATOM 2406 N N . SER A 1 322 ? -26.073 -16.993 25.058 1.00 25.39 322 SER A N 1
ATOM 2407 C CA . SER A 1 322 ? -27.332 -17.120 25.767 1.00 25.39 322 SER A CA 1
ATOM 2408 C C . SER A 1 322 ? -28.372 -17.499 24.726 1.00 25.39 322 SER A C 1
ATOM 2410 O O . SER A 1 322 ? -28.641 -16.724 23.807 1.00 25.39 322 SER A O 1
ATOM 2412 N N . SER A 1 323 ? -28.957 -18.677 24.951 1.00 28.33 323 SER A N 1
ATOM 2413 C CA . SER A 1 323 ? -30.009 -19.368 24.182 1.00 28.33 323 SER A CA 1
ATOM 2414 C C . SER A 1 323 ? -29.525 -20.181 22.985 1.00 28.33 323 SER A C 1
ATOM 2416 O O . SER A 1 323 ? -29.162 -19.579 21.954 1.00 28.33 323 SER A O 1
#

Secondary structure (DSSP, 8-state):
-----------------------SSSS-PEEPTTT--EEE-SEEEEEEE-SS-SSEEEEEEEPPHHHHHHHHHHTTSSS----EESS-HHIIIIIS-SSPPPGGGTS--HHHHHHHHHTT---SSSS--SSPPPHHHHHHHHHHHHHHTSB-TTSPBPHHHHHHTTSSS-HHHHHHHHHTTTTT-HHHHHHHHHHHTSS--B---SSHHHHHHHHHHHHHHS-TTS--HHHHHHHHHHHHHH---HHHHHHTTB-HHHHHHHHHHHHHHHHTTGGGS------SS-HHHHHHHHHHT-TTS---SS---HHHHHHHTT-----

Sequence (323 aa):
MSSTGCGGGGGGGGGGGDGVAVSAAASAASVNRWNGRPYSQTYHKISHKRTTLPIPSLVVSPISKARALQRSGVAGRTQPGKCFRLYTERTFNDEMPTETDPEILRSNLANVVLTLKKMGIHDLVHFGFMDPPAPEALTRALEELNGLGALDDEGNLTKLGEMMSEFPLEPWLSKKLVVSPEFNCSNEILSILSMLSVPNCFLRPREEAQKAAADEAKARFSHIDGNGDHLTLLNVYNAYKQNEDPQWCLDNFVDPKALKAADNVAFRAKVGKQSQLPHKGIIPGNSERCKLCVMSGATATFSKTASLSGADIMKASGFTGSS

Foldseek 3Di:
DDDDDDDDDDDDDDDPDLDADADQADQEFGADPPPSHGEHDQWHFDFAQDPVDRDTDGDIDGAALVVVVSHQVVQPPPHDGDYHYPDDPCCNVPVHHNHDDDPLQRDQCLLVLLLCLLVVNQDLPPPPDPDRYDVVSVVVSQVLCVVLVQAPPSGHGDPLSNQLNLAPARSLLSSLLQCCLLLLCNVLSLQLSLLVVFPPFAAQDPDPVVNVQLVVLLVVLQDPVNPCPSSSSSSVLVVCVVPVDPVVSVNSRTDNVRSVSSVVSSVRRCVSPPVPRDNDDDDPPPVPSVVLSNVSSCVPPDPPPDDDDPVNSVVVSPPPDDD

InterPro domains:
  IPR007502 Helicase-associated domain [SM00847] (140-234)
  IPR027417 P-loop containing nucleoside triphosphate hydrolase [G3DSA:3.40.50.300] (40-100)
  IPR027417 P-loop containing nucleoside triphosphate hydrolase [SSF52540] (57-254)
  IPR048333 Helicase associated domain (HA2), winged-helix domain [PF04408] (141-169)

Radius of gyration: 24.53 Å; chains: 1; bounding box: 59×62×72 Å